Protein AF-A0AAU3V0F7-F1 (afdb_monomer_lite)

Foldseek 3Di:
DLVVLLVLLLVLLVQLQVLLVVLLVCLLQVHDPVSNVVSLVSNVVSLVVSVVSLLVSLCCCLVPVLVVLLQVLQQVVQVVVVHGDDDDPVSVVLSVVLSVVLSVVSVVQSVVLSVLSVVLSVLSVVCCVPCVVVLVVPPDVNNVVSNVSSVVSCVVRPSQWRQDPVRDTHGSSVVSVVSSVSSVVSRD

pLDDT: mean 72.42, std 15.72, range [29.22, 93.5]

Secondary structure (DSSP, 8-state):
-HHHHHHHHHHHHHHHHHHHHHHHHHHHTT--HHHHHHHHHHHHHHHHHHHHHHHHHHHHIIIIIHHHHHHHHHHHHHHHTT------HHHHHHHHHHHHHHHHHHHHHHHHHHHHHHHHHHHHHHHHHHTHHHHTTTSS-HHHHHHHHHHHHHHH--SSEEE-TTS-EEEHHHHHHHHHHHHHHT--

Radius of gyration: 22.16 Å; chains: 1; bounding box: 41×22×76 Å

Structure (mmCIF, N/CA/C/O backbone):
data_AF-A0AAU3V0F7-F1
#
_entry.id   AF-A0AAU3V0F7-F1
#
loop_
_atom_site.group_PDB
_atom_site.id
_atom_site.type_symbol
_atom_site.label_atom_id
_atom_site.label_alt_id
_atom_site.label_comp_id
_atom_site.label_asym_id
_atom_site.label_entity_id
_atom_site.label_seq_id
_atom_site.pdbx_PDB_ins_code
_atom_site.Cartn_x
_atom_site.Cartn_y
_atom_site.Cartn_z
_atom_site.occupancy
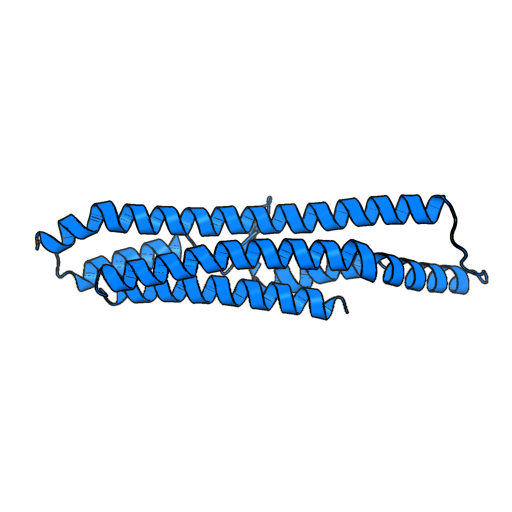_atom_site.B_iso_or_equiv
_atom_site.auth_seq_id
_atom_site.auth_comp_id
_atom_site.auth_asym_id
_atom_site.auth_atom_id
_atom_site.pdbx_PDB_model_num
ATOM 1 N N . MET A 1 1 ? 0.214 6.990 -19.325 1.00 50.00 1 MET A N 1
ATOM 2 C CA . MET A 1 1 ? -0.112 5.580 -19.002 1.00 50.00 1 MET A CA 1
ATOM 3 C C . MET A 1 1 ? 0.536 5.111 -17.700 1.00 50.00 1 MET A C 1
ATOM 5 O O . MET A 1 1 ? -0.210 4.657 -16.847 1.00 50.00 1 MET A O 1
ATOM 9 N N . ALA A 1 2 ? 1.836 5.341 -17.468 1.00 52.12 2 ALA A N 1
ATOM 10 C CA . ALA A 1 2 ? 2.461 5.161 -16.143 1.00 52.12 2 ALA A CA 1
ATOM 11 C C . ALA A 1 2 ? 1.716 5.915 -15.017 1.00 52.12 2 ALA A C 1
ATOM 13 O O . ALA A 1 2 ? 1.468 5.358 -13.956 1.00 52.12 2 ALA A O 1
ATOM 14 N N . ALA A 1 3 ? 1.215 7.124 -15.306 1.00 57.44 3 ALA A N 1
ATOM 15 C CA . ALA A 1 3 ? 0.349 7.891 -14.404 1.00 57.44 3 ALA A CA 1
ATOM 16 C C . ALA A 1 3 ? -0.950 7.165 -13.987 1.00 57.44 3 ALA A C 1
ATOM 18 O O . ALA A 1 3 ? -1.495 7.453 -12.929 1.00 57.44 3 ALA A O 1
ATOM 19 N N . ARG A 1 4 ? -1.453 6.214 -14.790 1.00 67.75 4 ARG A N 1
ATOM 20 C CA . ARG A 1 4 ? -2.650 5.426 -14.453 1.00 67.75 4 ARG A CA 1
ATOM 21 C C . ARG A 1 4 ? -2.326 4.359 -13.412 1.00 67.75 4 ARG A C 1
ATOM 23 O O . ARG A 1 4 ? -3.062 4.240 -12.445 1.00 67.75 4 ARG A O 1
ATOM 30 N N . VAL A 1 5 ? -1.227 3.625 -13.597 1.00 66.31 5 VAL A N 1
ATOM 31 C CA . VAL A 1 5 ? -0.743 2.641 -12.613 1.00 66.31 5 VAL A CA 1
ATOM 32 C C . VAL A 1 5 ? -0.429 3.351 -11.294 1.00 66.31 5 VAL A C 1
ATOM 34 O O . VAL A 1 5 ? -0.868 2.908 -10.238 1.00 66.31 5 VAL A O 1
ATOM 37 N N . ALA A 1 6 ? 0.231 4.513 -11.370 1.00 64.06 6 ALA A N 1
ATOM 38 C CA . ALA A 1 6 ? 0.471 5.403 -10.234 1.00 64.06 6 ALA A CA 1
ATOM 39 C C . ALA A 1 6 ? -0.814 5.734 -9.469 1.00 64.06 6 ALA A C 1
ATOM 41 O O . ALA A 1 6 ? -0.889 5.524 -8.263 1.00 64.06 6 ALA A O 1
ATOM 42 N N . ALA A 1 7 ? -1.826 6.222 -10.192 1.00 67.81 7 ALA A N 1
ATOM 43 C CA . ALA A 1 7 ? -3.091 6.654 -9.618 1.00 67.81 7 ALA A CA 1
ATOM 44 C C . ALA A 1 7 ? -3.859 5.486 -8.992 1.00 67.81 7 ALA A C 1
ATOM 46 O O . ALA A 1 7 ? -4.359 5.613 -7.883 1.00 67.81 7 ALA A O 1
ATOM 47 N N . VAL A 1 8 ? -3.899 4.323 -9.649 1.00 76.44 8 VAL A N 1
ATOM 48 C CA . VAL A 1 8 ? -4.579 3.132 -9.113 1.00 76.44 8 VAL A CA 1
ATOM 49 C C . VAL A 1 8 ? -3.905 2.637 -7.829 1.00 76.44 8 VAL A C 1
ATOM 51 O O . VAL A 1 8 ? -4.590 2.299 -6.860 1.00 76.44 8 VAL A O 1
ATOM 54 N N . LEU A 1 9 ? -2.570 2.625 -7.794 1.00 71.81 9 LEU A N 1
ATOM 55 C CA . LEU A 1 9 ? -1.808 2.260 -6.599 1.00 71.81 9 LEU A CA 1
ATOM 56 C C . LEU A 1 9 ? -1.983 3.286 -5.474 1.00 71.81 9 LEU A C 1
ATOM 58 O O . LEU A 1 9 ? -2.149 2.896 -4.318 1.00 71.81 9 LEU A O 1
ATOM 62 N N . GLN A 1 10 ? -1.991 4.576 -5.808 1.00 72.06 10 GLN A N 1
ATOM 63 C CA . GLN A 1 10 ? -2.239 5.661 -4.863 1.00 72.06 10 GLN A CA 1
ATOM 64 C C . GLN A 1 10 ? -3.652 5.578 -4.272 1.00 72.06 10 GLN A C 1
ATOM 66 O O . GLN A 1 10 ? -3.804 5.671 -3.058 1.00 72.06 10 GLN A O 1
ATOM 71 N N . ASP A 1 11 ? -4.672 5.328 -5.090 1.00 78.94 11 ASP A N 1
ATOM 72 C CA . ASP A 1 11 ? -6.054 5.164 -4.632 1.00 78.94 11 ASP A CA 1
ATOM 73 C C . ASP A 1 11 ? -6.204 3.937 -3.728 1.00 78.94 11 ASP A C 1
ATOM 75 O O . ASP A 1 11 ? -6.847 3.994 -2.677 1.00 78.94 11 ASP A O 1
ATOM 79 N N . ALA A 1 12 ? -5.603 2.807 -4.116 1.00 80.44 12 ALA A N 1
ATOM 80 C CA . ALA A 1 12 ? -5.611 1.597 -3.298 1.00 80.44 12 ALA A CA 1
ATOM 81 C C . ALA A 1 12 ? -4.926 1.829 -1.947 1.00 80.44 12 ALA A C 1
ATOM 83 O O . ALA A 1 12 ? -5.407 1.344 -0.921 1.00 80.44 12 ALA A O 1
ATOM 84 N N . TRP A 1 13 ? -3.850 2.613 -1.941 1.00 76.81 13 TRP A N 1
ATOM 85 C CA . TRP A 1 13 ? -3.185 3.013 -0.714 1.00 76.81 13 TRP A CA 1
ATOM 86 C C . TRP A 1 13 ? -4.040 3.925 0.153 1.00 76.81 13 TRP A C 1
ATOM 88 O O . TRP A 1 13 ? -4.174 3.688 1.352 1.00 76.81 13 TRP A O 1
ATOM 98 N N . GLN A 1 14 ? -4.615 4.970 -0.439 1.00 79.38 14 GLN A N 1
ATOM 99 C CA . GLN A 1 14 ? -5.425 5.934 0.292 1.00 79.38 14 GLN A CA 1
ATOM 100 C C . GLN A 1 14 ? -6.584 5.220 0.987 1.00 79.38 14 GLN A C 1
ATOM 102 O O . GLN A 1 14 ? -6.790 5.417 2.179 1.00 79.38 14 GLN A O 1
ATOM 107 N N . ARG A 1 15 ? -7.238 4.275 0.298 1.00 83.81 15 ARG A N 1
ATOM 108 C CA . ARG A 1 15 ? -8.266 3.418 0.904 1.00 83.81 15 ARG A CA 1
ATOM 109 C C . ARG A 1 15 ? -7.746 2.639 2.113 1.00 83.81 15 ARG A C 1
ATOM 111 O O . ARG A 1 15 ? -8.438 2.569 3.124 1.00 83.81 15 ARG A O 1
ATOM 118 N N . LEU A 1 16 ? -6.549 2.056 2.037 1.00 83.19 16 LEU A N 1
ATOM 119 C CA . LEU A 1 16 ? -5.953 1.334 3.164 1.00 83.19 16 LEU A CA 1
ATOM 120 C C . LEU A 1 16 ? -5.669 2.269 4.355 1.00 83.19 16 LEU A C 1
ATOM 122 O O . LEU A 1 16 ? -5.985 1.921 5.496 1.00 83.19 16 LEU A O 1
ATOM 126 N N . ALA A 1 17 ? -5.121 3.457 4.092 1.00 80.38 17 ALA A N 1
ATOM 127 C CA . ALA A 1 17 ? -4.837 4.469 5.108 1.00 80.38 17 ALA A CA 1
ATOM 128 C C . ALA A 1 17 ? -6.121 5.014 5.761 1.00 80.38 17 ALA A C 1
ATOM 130 O O . ALA A 1 17 ? -6.190 5.120 6.986 1.00 80.38 17 ALA A O 1
ATOM 131 N N . ASP A 1 18 ? -7.164 5.275 4.972 1.00 83.75 18 ASP A N 1
ATOM 132 C CA . ASP A 1 18 ? -8.466 5.739 5.462 1.00 83.75 18 ASP A CA 1
ATOM 133 C C . ASP A 1 18 ? -9.113 4.703 6.389 1.00 83.75 18 ASP A C 1
ATOM 135 O O . ASP A 1 18 ? -9.648 5.048 7.445 1.00 83.75 18 ASP A O 1
ATOM 139 N N . GLN A 1 19 ? -9.023 3.413 6.042 1.00 88.06 19 GLN A N 1
ATOM 140 C CA . GLN A 1 19 ? -9.525 2.339 6.903 1.00 88.06 19 GLN A CA 1
ATOM 141 C C . GLN A 1 19 ? -8.731 2.233 8.208 1.00 88.06 19 GLN A C 1
ATOM 143 O O . GLN A 1 19 ? -9.319 2.004 9.266 1.00 88.06 19 GLN A O 1
ATOM 148 N N . GLN A 1 20 ? -7.412 2.441 8.167 1.00 84.81 20 GLN A N 1
ATOM 149 C CA . GLN A 1 20 ? -6.604 2.501 9.382 1.00 84.81 20 GLN A CA 1
ATOM 150 C C . GLN A 1 20 ? -7.032 3.667 10.283 1.00 84.81 20 GLN A C 1
ATOM 152 O O . GLN A 1 20 ? -7.260 3.473 11.480 1.00 84.81 20 GLN A O 1
ATOM 157 N N . ALA A 1 21 ? -7.178 4.863 9.707 1.00 84.06 21 ALA A N 1
ATOM 158 C CA . ALA A 1 21 ? -7.614 6.055 10.425 1.00 84.06 21 ALA A CA 1
ATOM 159 C C . ALA A 1 21 ? -9.007 5.857 11.044 1.00 84.06 21 ALA A C 1
ATOM 161 O O . ALA A 1 21 ? -9.218 6.211 12.202 1.00 84.06 21 ALA A O 1
ATOM 162 N N . ALA A 1 22 ? -9.928 5.209 10.324 1.00 86.06 22 ALA A N 1
ATOM 163 C CA . ALA A 1 22 ? -11.256 4.875 10.833 1.00 86.06 22 ALA A CA 1
ATOM 164 C C . ALA A 1 22 ? -11.212 3.904 12.028 1.00 86.06 22 ALA A C 1
ATOM 166 O O . ALA A 1 22 ? -12.002 4.050 12.962 1.00 86.06 22 ALA A O 1
ATOM 167 N N . VAL A 1 23 ? -10.292 2.929 12.034 1.00 85.62 23 VAL A N 1
ATOM 168 C CA . VAL A 1 23 ? -10.076 2.043 13.194 1.00 85.62 23 VAL A CA 1
ATOM 169 C C . VAL A 1 23 ? -9.547 2.835 14.391 1.00 85.62 23 VAL A C 1
ATOM 171 O O . VAL A 1 23 ? -10.071 2.682 15.493 1.00 85.62 23 VAL A O 1
ATOM 174 N N . ILE A 1 24 ? -8.541 3.690 14.185 1.00 84.62 24 ILE A N 1
ATOM 175 C CA . ILE A 1 24 ? -7.948 4.518 15.249 1.00 84.62 24 ILE A CA 1
ATOM 176 C C . ILE A 1 24 ? -8.999 5.461 15.847 1.00 84.62 24 ILE A C 1
ATOM 178 O O . ILE A 1 24 ? -9.129 5.524 17.069 1.00 84.62 24 ILE A O 1
ATOM 182 N N . ALA A 1 25 ? -9.788 6.132 15.004 1.00 85.12 25 ALA A N 1
ATOM 183 C CA . ALA A 1 25 ? -10.864 7.018 15.440 1.00 85.12 25 ALA A CA 1
ATOM 184 C C . ALA A 1 25 ? -11.918 6.268 16.269 1.00 85.12 25 ALA A C 1
ATOM 186 O O . ALA A 1 25 ? -12.234 6.688 17.377 1.00 85.12 25 ALA A O 1
ATOM 187 N N . ALA A 1 26 ? -12.379 5.099 15.802 1.00 83.88 26 ALA A N 1
ATOM 188 C CA . ALA A 1 26 ? -13.347 4.289 16.544 1.00 83.88 26 ALA A CA 1
ATOM 189 C C . ALA A 1 26 ? -12.827 3.870 17.932 1.00 83.88 26 ALA A C 1
ATOM 191 O O . ALA A 1 26 ? -13.595 3.811 18.892 1.00 83.88 26 ALA A O 1
ATOM 192 N N . ILE A 1 27 ? -11.524 3.597 18.061 1.00 83.69 27 ILE A N 1
ATOM 193 C CA . ILE A 1 27 ? -10.903 3.332 19.364 1.00 83.69 27 ILE A CA 1
ATOM 194 C C . ILE A 1 27 ? -10.884 4.610 20.208 1.00 83.69 27 ILE A C 1
ATOM 196 O O . ILE A 1 27 ? -11.353 4.577 21.341 1.00 83.69 27 ILE A O 1
ATOM 200 N N . GLY A 1 28 ? -10.394 5.730 19.671 1.00 82.88 28 GLY A N 1
ATOM 201 C CA . GLY A 1 28 ? -10.281 6.998 20.403 1.00 82.88 28 GLY A CA 1
ATOM 202 C C . GLY A 1 28 ? -11.622 7.559 20.890 1.00 82.88 28 GLY A C 1
ATOM 203 O O . GLY A 1 28 ? -11.690 8.144 21.973 1.00 82.88 28 GLY A O 1
ATOM 204 N N . ASP A 1 29 ? -12.695 7.306 20.141 1.00 83.88 29 ASP A N 1
ATOM 205 C CA . ASP A 1 29 ? -14.072 7.671 20.491 1.00 83.88 29 ASP A CA 1
ATOM 206 C C . ASP A 1 29 ? -14.713 6.705 21.501 1.00 83.88 29 ASP A C 1
ATOM 208 O O . ASP A 1 29 ? -15.864 6.889 21.904 1.00 83.88 29 ASP A 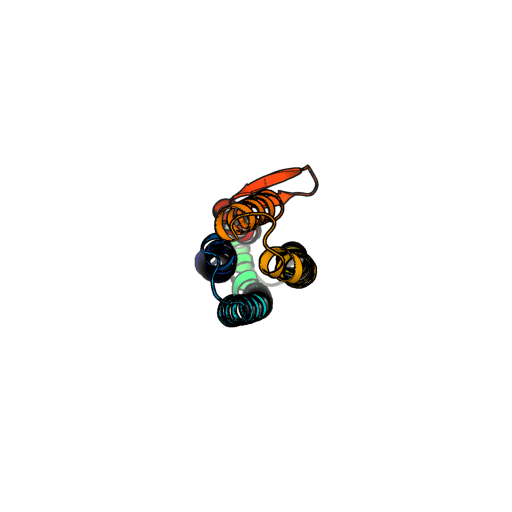O 1
ATOM 212 N N . ASN A 1 30 ? -13.974 5.677 21.937 1.00 79.56 30 ASN A N 1
ATOM 213 C CA . ASN A 1 30 ? -14.461 4.609 22.806 1.00 79.56 30 ASN A CA 1
ATOM 214 C C . ASN A 1 30 ? -15.734 3.953 22.235 1.00 79.56 30 ASN A C 1
ATOM 216 O O . ASN A 1 30 ? -16.712 3.702 22.950 1.00 79.56 30 ASN A O 1
ATOM 220 N N . ALA A 1 31 ? -15.731 3.707 20.919 1.00 79.06 31 ALA A N 1
ATOM 221 C CA . ALA A 1 31 ? -16.836 3.060 20.231 1.00 79.06 31 ALA A CA 1
ATOM 222 C C . ALA A 1 31 ? -17.089 1.654 20.794 1.00 79.06 31 ALA A C 1
ATOM 224 O O . ALA A 1 31 ? -16.229 1.005 21.399 1.00 79.06 31 ALA A O 1
ATOM 225 N N . ARG A 1 32 ? -18.299 1.137 20.566 1.00 80.69 32 ARG A N 1
ATOM 226 C CA . ARG A 1 32 ? -18.672 -0.200 21.047 1.00 80.69 32 ARG A CA 1
ATOM 227 C C . ARG A 1 32 ? -17.759 -1.255 20.420 1.00 80.69 32 ARG A C 1
ATOM 229 O O . ARG A 1 32 ? -17.465 -1.195 19.230 1.00 80.69 32 ARG A O 1
ATOM 236 N N . SER A 1 33 ? -17.415 -2.308 21.164 1.00 78.50 33 SER A N 1
ATOM 237 C CA . SER A 1 33 ? -16.503 -3.360 20.679 1.00 78.50 33 SER A CA 1
ATOM 238 C C . SER A 1 33 ? -16.944 -3.995 19.352 1.00 78.50 33 SER A C 1
ATOM 240 O O . SER A 1 33 ? -16.106 -4.350 18.529 1.00 78.50 33 SER A O 1
ATOM 242 N N . ARG A 1 34 ? -18.260 -4.101 19.107 1.00 80.38 34 ARG A N 1
ATOM 243 C CA . ARG A 1 34 ? -18.810 -4.590 17.830 1.00 80.38 34 ARG A CA 1
ATOM 244 C C . ARG A 1 34 ? -18.483 -3.665 16.654 1.00 80.38 34 ARG A C 1
ATOM 246 O O . ARG A 1 34 ? -18.238 -4.153 15.557 1.00 80.38 34 ARG A O 1
ATOM 253 N N . GLU A 1 35 ? -18.483 -2.357 16.879 1.00 82.81 35 GLU A N 1
ATOM 254 C CA . GLU A 1 35 ? -18.145 -1.363 15.863 1.00 82.81 35 GLU A CA 1
ATOM 255 C C . GLU A 1 35 ? -16.652 -1.408 15.535 1.00 82.81 35 GLU A C 1
ATOM 257 O O . GLU A 1 35 ? -16.291 -1.532 14.367 1.00 82.81 35 GLU A O 1
ATOM 262 N N . VAL A 1 36 ? -15.790 -1.446 16.556 1.00 82.75 36 VAL A N 1
ATOM 263 C CA . VAL A 1 36 ? -14.337 -1.614 16.372 1.00 82.75 36 VAL A CA 1
ATOM 264 C C . VAL A 1 36 ? -14.022 -2.917 15.626 1.00 82.75 36 VAL A C 1
ATOM 266 O O . VAL A 1 36 ? -13.219 -2.922 14.695 1.00 82.75 36 VAL A O 1
ATOM 269 N N . ALA A 1 37 ? -14.699 -4.020 15.965 1.00 83.25 37 ALA A N 1
ATOM 270 C CA . ALA A 1 37 ? -14.544 -5.295 15.262 1.00 83.25 37 ALA A CA 1
ATOM 271 C C . ALA A 1 37 ? -14.977 -5.218 13.786 1.00 83.25 37 ALA A C 1
ATOM 273 O O . ALA A 1 37 ? -14.301 -5.776 12.921 1.00 83.25 37 ALA A O 1
ATOM 274 N N . ALA A 1 38 ? -16.066 -4.505 13.482 1.00 87.88 38 ALA A N 1
ATOM 275 C CA . ALA A 1 38 ? -16.505 -4.285 12.106 1.00 87.88 38 ALA A CA 1
ATOM 276 C C . ALA A 1 38 ? -15.486 -3.451 11.310 1.00 87.88 38 ALA A C 1
ATOM 278 O O . ALA A 1 38 ? -15.163 -3.806 10.176 1.00 87.88 38 ALA A O 1
ATOM 279 N N . ARG A 1 39 ? -14.920 -2.395 11.912 1.00 88.56 39 ARG A N 1
ATOM 280 C CA . ARG A 1 39 ? -13.851 -1.587 11.296 1.00 88.56 39 ARG A CA 1
ATOM 281 C C . ARG A 1 39 ? -12.577 -2.395 11.063 1.00 88.56 39 ARG A C 1
ATOM 283 O O . ARG A 1 39 ? -11.984 -2.303 9.995 1.00 88.56 39 ARG A O 1
ATOM 290 N N . LEU A 1 40 ? -12.194 -3.256 12.004 1.00 86.81 40 LEU A N 1
ATOM 291 C CA . LEU A 1 40 ? -11.057 -4.164 11.823 1.00 86.81 40 LEU A CA 1
ATOM 292 C C . LEU A 1 40 ? -11.265 -5.160 10.679 1.00 86.81 40 LEU A C 1
ATOM 294 O O . LEU A 1 40 ? -10.315 -5.457 9.958 1.00 86.81 40 LEU A O 1
ATOM 298 N N . ALA A 1 41 ? -12.487 -5.665 10.493 1.00 88.69 41 ALA A N 1
ATOM 299 C CA . ALA A 1 41 ? -12.807 -6.531 9.361 1.00 88.69 41 ALA A CA 1
ATOM 300 C C . ALA A 1 41 ? -12.717 -5.776 8.022 1.00 88.69 41 ALA A C 1
ATOM 302 O O . ALA A 1 41 ? -12.164 -6.309 7.061 1.00 88.69 41 ALA A O 1
ATOM 303 N N . GLN A 1 42 ? -13.190 -4.524 7.971 1.00 91.75 42 GLN A N 1
ATOM 304 C CA . GLN A 1 42 ? -13.046 -3.650 6.797 1.00 91.75 42 GLN A CA 1
ATOM 305 C C . GLN A 1 42 ? -11.573 -3.358 6.483 1.00 91.75 42 GLN A C 1
ATOM 307 O O . GLN A 1 42 ? -11.158 -3.455 5.331 1.00 91.75 42 GLN A O 1
ATOM 312 N N . PHE A 1 43 ? -10.763 -3.079 7.505 1.00 87.50 43 PHE A N 1
ATOM 313 C CA . PHE A 1 43 ? -9.326 -2.881 7.342 1.00 87.50 43 PHE A CA 1
ATOM 314 C C . PHE A 1 43 ? -8.622 -4.147 6.833 1.00 87.50 43 PHE A C 1
ATOM 316 O O . PHE A 1 43 ? -7.803 -4.075 5.921 1.00 87.50 43 PHE A O 1
ATOM 323 N N . GLN A 1 44 ? -8.976 -5.323 7.358 1.00 89.00 44 GLN A N 1
ATOM 324 C CA . GLN A 1 44 ? -8.442 -6.593 6.865 1.00 89.00 44 GLN A CA 1
ATOM 325 C C . GLN A 1 44 ? -8.795 -6.834 5.389 1.00 89.00 44 GLN A C 1
ATOM 327 O O . GLN A 1 44 ? -7.924 -7.250 4.626 1.00 89.00 44 GLN A O 1
ATOM 332 N N . ALA A 1 45 ? -10.035 -6.548 4.982 1.00 90.44 45 ALA A N 1
ATOM 333 C CA . ALA A 1 45 ? -10.439 -6.630 3.580 1.00 90.44 45 ALA A CA 1
ATOM 334 C C . ALA A 1 45 ? -9.627 -5.659 2.704 1.00 90.44 45 ALA A C 1
ATOM 336 O O . ALA A 1 45 ? -9.090 -6.072 1.681 1.00 90.44 45 ALA A O 1
ATOM 337 N N . ALA A 1 46 ? -9.423 -4.417 3.156 1.00 88.06 46 ALA A N 1
ATOM 338 C CA . ALA A 1 46 ? -8.626 -3.427 2.432 1.00 88.06 46 ALA A CA 1
ATOM 339 C C . ALA A 1 46 ? -7.157 -3.851 2.230 1.00 88.06 46 ALA A C 1
ATOM 341 O O . ALA A 1 46 ? -6.574 -3.544 1.191 1.00 88.06 46 ALA A O 1
ATOM 342 N N . ILE A 1 47 ? -6.556 -4.593 3.174 1.00 85.62 47 ILE A N 1
ATOM 343 C CA . ILE A 1 47 ? -5.213 -5.180 2.991 1.00 85.62 47 ILE A CA 1
ATOM 344 C C . ILE A 1 47 ? -5.212 -6.180 1.826 1.00 85.62 47 ILE A C 1
ATOM 346 O O . ILE A 1 47 ? -4.298 -6.167 0.997 1.00 85.62 47 ILE A O 1
ATOM 350 N N . THR A 1 48 ? -6.217 -7.057 1.766 1.00 88.38 48 THR A N 1
ATOM 351 C CA . THR A 1 48 ? -6.349 -8.056 0.697 1.00 88.38 48 THR A CA 1
ATOM 352 C C . THR A 1 48 ? -6.640 -7.402 -0.653 1.00 88.38 48 THR A C 1
ATOM 354 O O . THR A 1 48 ? -6.023 -7.773 -1.652 1.00 88.38 48 THR A O 1
ATOM 357 N N . ASP A 1 49 ? -7.502 -6.390 -0.688 1.00 88.75 49 ASP A N 1
ATOM 358 C CA . ASP A 1 49 ? -7.812 -5.646 -1.912 1.00 88.75 49 ASP A CA 1
ATOM 359 C C . ASP A 1 49 ? -6.576 -4.906 -2.441 1.00 88.75 49 ASP A C 1
ATOM 361 O O . ASP A 1 49 ? -6.291 -4.934 -3.640 1.00 88.75 49 ASP A O 1
ATOM 365 N N . PHE A 1 50 ? -5.787 -4.296 -1.550 1.00 84.44 50 PHE A N 1
ATOM 366 C CA . PHE A 1 50 ? -4.517 -3.667 -1.914 1.00 84.44 50 PHE A CA 1
ATOM 367 C C . PHE A 1 50 ? -3.544 -4.676 -2.541 1.00 84.44 50 PHE A C 1
ATOM 369 O O . PHE A 1 50 ? -2.943 -4.392 -3.577 1.00 84.44 50 PHE A O 1
ATOM 376 N N . GLN A 1 51 ? -3.426 -5.874 -1.957 1.00 83.31 51 GLN A N 1
ATOM 377 C CA . GLN A 1 51 ? -2.620 -6.972 -2.504 1.00 83.31 51 GLN A CA 1
ATOM 378 C C . GLN A 1 51 ? -3.002 -7.315 -3.941 1.00 83.31 51 GLN A C 1
ATOM 380 O O . GLN A 1 51 ? -2.137 -7.373 -4.817 1.00 83.31 51 GLN A O 1
ATOM 385 N N . GLN A 1 52 ? -4.292 -7.545 -4.168 1.00 87.56 52 GLN A N 1
ATOM 386 C CA . GLN A 1 52 ? -4.807 -7.946 -5.472 1.00 87.56 52 GLN A CA 1
ATOM 387 C C . GLN A 1 52 ? -4.604 -6.841 -6.507 1.00 87.56 52 GLN A C 1
ATOM 389 O O . GLN A 1 52 ? -4.143 -7.124 -7.610 1.00 87.56 52 GLN A O 1
ATOM 394 N N . CYS A 1 53 ? -4.868 -5.591 -6.121 1.00 85.88 53 CYS A N 1
ATOM 395 C CA . CYS A 1 53 ? -4.679 -4.421 -6.971 1.00 85.88 53 CYS A CA 1
ATOM 396 C C . CYS A 1 53 ? -3.217 -4.273 -7.424 1.00 85.88 53 CYS A C 1
ATOM 398 O O . CYS A 1 53 ? -2.944 -4.114 -8.615 1.00 85.88 53 CYS A O 1
ATOM 400 N N . VAL A 1 54 ? -2.259 -4.388 -6.493 1.00 79.25 54 VAL A N 1
ATOM 401 C CA . VAL A 1 54 ? -0.834 -4.294 -6.839 1.00 79.25 54 VAL A CA 1
ATOM 402 C C . VAL A 1 54 ? -0.416 -5.420 -7.782 1.00 79.25 54 VAL A C 1
ATOM 404 O O . VAL A 1 54 ? 0.272 -5.151 -8.765 1.00 79.25 54 VAL A O 1
ATOM 407 N N . ASP A 1 55 ? -0.816 -6.664 -7.506 1.00 82.81 55 ASP A N 1
ATOM 408 C CA . ASP A 1 55 ? -0.456 -7.802 -8.361 1.00 82.81 55 ASP A CA 1
ATOM 409 C C . ASP A 1 55 ? -1.034 -7.638 -9.775 1.00 82.81 55 ASP A C 1
ATOM 411 O O . ASP A 1 55 ? -0.318 -7.812 -10.765 1.00 82.81 55 ASP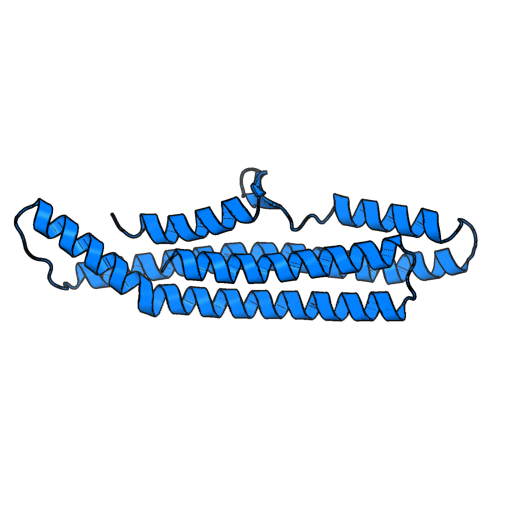 A O 1
ATOM 415 N N . SER A 1 56 ? -2.303 -7.229 -9.889 1.00 85.81 56 SER A N 1
ATOM 416 C CA . SER A 1 56 ? -2.939 -7.011 -11.190 1.00 85.81 56 SER A CA 1
ATOM 417 C C . SER A 1 56 ? -2.278 -5.886 -11.984 1.00 85.81 56 SER A C 1
ATOM 419 O O . SER A 1 56 ? -1.997 -6.061 -13.171 1.00 85.81 56 SER A O 1
ATOM 421 N N . GLU A 1 57 ? -1.982 -4.755 -11.341 1.00 80.88 57 GLU A N 1
ATOM 422 C CA . GLU A 1 57 ? -1.379 -3.602 -12.016 1.00 80.88 57 GLU A CA 1
ATOM 423 C C . GLU A 1 57 ? 0.084 -3.862 -12.391 1.00 80.88 57 GLU A C 1
ATOM 425 O O . GLU A 1 57 ? 0.501 -3.521 -13.499 1.00 80.88 57 GLU A O 1
ATOM 430 N N . ALA A 1 58 ? 0.856 -4.540 -11.534 1.00 76.75 58 ALA A N 1
ATOM 431 C CA . ALA A 1 58 ? 2.231 -4.925 -11.845 1.00 76.75 58 ALA A CA 1
ATOM 432 C C . ALA A 1 58 ? 2.287 -5.878 -13.051 1.00 76.75 58 ALA A C 1
ATOM 434 O O . ALA A 1 58 ? 3.096 -5.684 -13.962 1.00 76.75 58 ALA A O 1
ATOM 435 N N . ARG A 1 59 ? 1.388 -6.872 -13.109 1.00 82.25 59 ARG A N 1
ATOM 436 C CA . ARG A 1 59 ? 1.277 -7.774 -14.268 1.00 82.25 59 ARG A CA 1
ATOM 437 C C . ARG A 1 59 ? 0.867 -7.027 -15.532 1.00 82.25 59 ARG A C 1
ATOM 439 O O . ARG A 1 59 ? 1.467 -7.252 -16.584 1.00 82.25 59 ARG A O 1
ATOM 446 N N . ALA A 1 60 ? -0.130 -6.147 -15.451 1.00 82.25 60 ALA A N 1
ATOM 447 C CA . ALA A 1 60 ? -0.594 -5.365 -16.596 1.00 82.25 60 ALA A CA 1
ATOM 448 C C . ALA A 1 60 ? 0.499 -4.422 -17.122 1.00 82.25 60 ALA A C 1
ATOM 450 O O . ALA A 1 60 ? 0.703 -4.316 -18.333 1.00 82.25 60 ALA A O 1
ATOM 451 N N . PHE A 1 61 ? 1.246 -3.777 -16.225 1.00 75.06 61 PHE A N 1
ATOM 452 C CA . PHE A 1 61 ? 2.373 -2.927 -16.589 1.00 75.06 61 PHE A CA 1
ATOM 453 C C . PHE A 1 61 ? 3.444 -3.715 -17.350 1.00 75.06 61 PHE A C 1
ATOM 455 O O . PHE A 1 61 ? 3.813 -3.336 -18.460 1.00 75.06 61 PHE A O 1
ATOM 462 N N . VAL A 1 62 ? 3.889 -4.842 -16.792 1.00 77.19 62 VAL A N 1
ATOM 463 C CA . VAL A 1 62 ? 4.983 -5.639 -17.362 1.00 77.19 62 VAL A CA 1
ATOM 464 C C . VAL A 1 62 ? 4.597 -6.321 -18.677 1.00 77.19 62 VAL A C 1
ATOM 466 O O . VAL A 1 62 ? 5.422 -6.411 -19.582 1.00 77.19 62 VAL A O 1
ATOM 469 N N . SER A 1 63 ? 3.353 -6.788 -18.808 1.00 79.00 63 SER A N 1
ATOM 470 C CA . SER A 1 63 ? 2.903 -7.520 -20.003 1.00 79.00 63 SER A CA 1
ATOM 471 C C . SER A 1 63 ? 2.458 -6.626 -21.159 1.00 79.00 63 SER A C 1
ATOM 473 O O . SER A 1 63 ? 2.587 -7.032 -22.311 1.00 79.00 63 SER A O 1
ATOM 475 N N . VAL A 1 64 ? 1.935 -5.429 -20.872 1.00 81.56 64 VAL A N 1
ATOM 476 C CA . VAL A 1 64 ? 1.347 -4.550 -21.896 1.00 81.56 64 VAL A CA 1
ATOM 477 C C . VAL A 1 64 ? 2.151 -3.269 -22.062 1.00 81.56 64 VAL A C 1
ATOM 479 O O . VAL A 1 64 ? 2.536 -2.923 -23.172 1.00 81.56 64 VAL A O 1
ATOM 482 N N . GLN A 1 65 ? 2.416 -2.543 -20.977 1.00 75.69 65 GLN A N 1
ATOM 483 C CA . GLN A 1 65 ? 2.951 -1.181 -21.076 1.00 75.69 65 GLN A CA 1
ATOM 484 C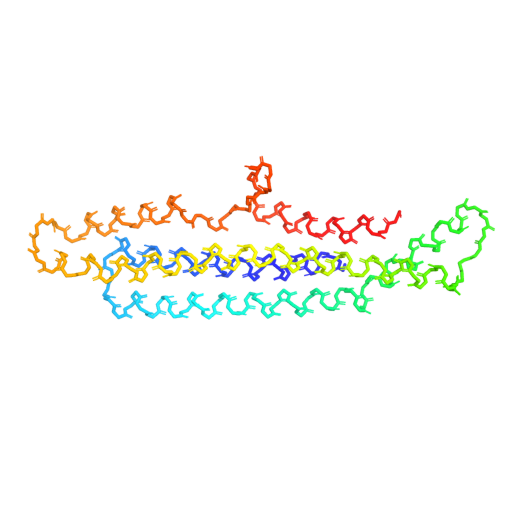 C . GLN A 1 65 ? 4.461 -1.159 -21.304 1.00 75.69 65 GLN A C 1
ATOM 486 O O . GLN A 1 65 ? 4.945 -0.389 -22.132 1.00 75.69 65 GLN A O 1
ATOM 491 N N . LEU A 1 66 ? 5.203 -2.010 -20.597 1.00 74.25 66 LEU A N 1
ATOM 492 C CA . LEU A 1 66 ? 6.658 -2.042 -20.669 1.00 74.25 66 LEU A CA 1
ATOM 493 C C . LEU A 1 66 ? 7.187 -2.362 -22.083 1.00 74.25 66 LEU A C 1
ATOM 495 O O . LEU A 1 66 ? 8.082 -1.646 -22.531 1.00 74.25 66 LEU A O 1
ATOM 499 N N . PRO A 1 67 ? 6.628 -3.336 -22.836 1.00 81.19 67 PRO A N 1
ATOM 500 C CA . PRO A 1 67 ? 7.027 -3.559 -24.226 1.00 81.19 67 PRO A CA 1
ATOM 501 C C . PRO A 1 67 ? 6.819 -2.330 -25.121 1.00 81.19 67 PRO A C 1
ATOM 503 O O . PRO A 1 67 ? 7.681 -2.028 -25.944 1.00 81.19 67 PRO A O 1
ATOM 506 N N . HIS A 1 68 ? 5.711 -1.599 -24.940 1.00 80.19 68 HIS A N 1
ATOM 507 C CA . HIS A 1 68 ? 5.426 -0.385 -25.710 1.00 80.19 68 HIS A CA 1
ATOM 508 C C . HIS A 1 68 ? 6.416 0.742 -25.400 1.00 80.19 68 HIS A C 1
ATOM 510 O O . HIS A 1 68 ? 6.976 1.322 -26.326 1.00 80.19 68 HIS A O 1
ATOM 516 N N . LEU A 1 69 ? 6.681 1.013 -24.117 1.00 74.19 69 LEU A N 1
ATOM 517 C CA . LEU A 1 69 ? 7.647 2.038 -23.700 1.00 74.19 69 LEU A CA 1
ATOM 518 C C . LEU A 1 69 ? 9.066 1.710 -24.180 1.00 74.19 69 LEU A C 1
ATOM 520 O O . LEU A 1 69 ? 9.777 2.586 -24.673 1.00 74.19 69 LEU A O 1
ATOM 524 N N . TYR A 1 70 ? 9.456 0.436 -24.090 1.00 79.38 70 TYR A N 1
ATOM 525 C CA . TYR A 1 70 ? 10.739 -0.036 -24.599 1.00 79.38 70 TYR A CA 1
ATOM 526 C C . TYR A 1 70 ? 10.865 0.207 -26.106 1.00 79.38 70 TYR A C 1
ATOM 528 O O . TYR A 1 70 ? 11.878 0.725 -26.573 1.00 79.38 70 TYR A O 1
ATOM 536 N N . GLU A 1 71 ? 9.833 -0.142 -26.878 1.00 83.25 71 GLU A N 1
ATOM 537 C CA . GLU A 1 71 ? 9.821 0.069 -28.325 1.00 83.25 71 GLU A CA 1
ATOM 538 C C . GLU A 1 71 ? 9.868 1.557 -28.699 1.00 83.25 71 GLU A C 1
ATOM 540 O O . GLU A 1 71 ? 10.600 1.933 -29.617 1.00 83.25 71 GLU A O 1
ATOM 545 N N . GLU A 1 72 ? 9.127 2.416 -28.000 1.00 81.62 72 GLU A N 1
ATOM 546 C CA . GLU A 1 72 ? 9.161 3.866 -28.217 1.00 81.62 72 GLU A CA 1
ATOM 547 C C . GLU A 1 72 ? 10.560 4.445 -27.974 1.00 81.62 72 GLU A C 1
ATOM 549 O O . GLU A 1 72 ? 11.087 5.153 -28.843 1.00 81.62 72 GLU A O 1
ATOM 554 N N . GLY A 1 73 ? 11.190 4.090 -26.849 1.00 75.81 73 GLY A N 1
ATOM 555 C CA . GLY A 1 73 ? 12.556 4.504 -26.521 1.00 75.81 73 GLY A CA 1
ATOM 556 C C . GLY A 1 73 ? 13.580 3.969 -27.523 1.00 75.81 73 GLY A C 1
ATOM 557 O O . GLY A 1 73 ? 14.412 4.717 -28.036 1.00 75.81 73 GLY A O 1
ATOM 558 N N . ALA A 1 74 ? 13.471 2.696 -27.906 1.00 79.88 74 ALA A N 1
ATOM 559 C CA . ALA A 1 74 ? 14.371 2.085 -28.880 1.00 79.88 74 ALA A CA 1
ATOM 560 C C . ALA A 1 74 ? 14.225 2.702 -30.285 1.00 79.88 74 ALA A C 1
ATOM 562 O O . ALA A 1 74 ? 15.223 2.926 -30.975 1.00 79.88 74 ALA A O 1
ATOM 563 N N . ARG A 1 75 ? 13.001 3.056 -30.702 1.00 88.06 75 ARG A N 1
ATOM 564 C CA . ARG A 1 75 ? 12.750 3.821 -31.938 1.00 88.06 75 ARG A CA 1
ATOM 565 C C . ARG A 1 75 ? 13.347 5.225 -31.864 1.00 88.06 75 ARG A C 1
ATOM 567 O O . ARG A 1 75 ? 13.905 5.694 -32.856 1.00 88.06 75 ARG A O 1
ATOM 574 N N . ALA A 1 76 ? 13.226 5.910 -30.728 1.00 77.94 76 ALA A N 1
ATOM 575 C CA . ALA A 1 76 ? 13.828 7.227 -30.530 1.00 77.94 76 ALA A CA 1
ATOM 576 C C . ALA A 1 76 ? 15.363 7.167 -30.604 1.00 77.94 76 ALA A C 1
ATOM 578 O O . ALA A 1 76 ? 15.957 7.922 -31.375 1.00 77.94 76 ALA A O 1
ATOM 579 N N . ALA A 1 77 ? 15.980 6.214 -29.904 1.00 77.75 77 ALA A N 1
ATOM 580 C CA . ALA A 1 77 ? 17.423 5.992 -29.920 1.00 77.75 77 ALA A CA 1
ATOM 581 C C . ALA A 1 77 ? 17.943 5.641 -31.322 1.00 77.75 77 ALA A C 1
ATOM 583 O O . ALA A 1 77 ? 18.930 6.218 -31.775 1.00 77.75 77 ALA A O 1
ATOM 584 N N . ALA A 1 78 ? 17.249 4.759 -32.051 1.00 88.38 78 ALA A N 1
ATOM 585 C CA . ALA A 1 78 ? 17.631 4.404 -33.415 1.00 88.38 78 ALA A CA 1
ATOM 586 C C . ALA A 1 78 ? 17.590 5.622 -34.352 1.00 88.38 78 ALA A C 1
ATOM 588 O O . ALA A 1 78 ? 18.539 5.848 -35.100 1.00 88.38 78 ALA A O 1
ATOM 589 N N . ARG A 1 79 ? 16.544 6.457 -34.261 1.00 90.56 79 ARG A N 1
ATOM 590 C CA . ARG A 1 79 ? 16.446 7.700 -35.047 1.00 90.56 79 ARG A CA 1
ATOM 591 C C . ARG A 1 79 ? 17.572 8.683 -34.736 1.00 90.56 79 ARG A C 1
ATOM 593 O O . ARG A 1 79 ? 18.074 9.315 -35.660 1.00 90.56 79 ARG A O 1
ATOM 600 N N . ALA A 1 80 ? 17.984 8.795 -33.473 1.00 87.56 80 ALA A N 1
ATOM 601 C CA . ALA A 1 80 ? 19.065 9.693 -33.064 1.00 87.56 80 ALA A CA 1
ATOM 602 C C . ALA A 1 80 ? 20.418 9.338 -33.711 1.00 87.56 80 ALA A C 1
ATOM 604 O O . ALA A 1 80 ? 21.234 10.225 -33.944 1.00 87.56 80 ALA A O 1
ATOM 605 N N . VAL A 1 81 ? 20.632 8.063 -34.052 1.00 93.19 81 VAL A N 1
ATOM 606 C CA . VAL A 1 81 ? 21.836 7.581 -34.752 1.00 93.19 81 VAL A CA 1
ATOM 607 C C . VAL A 1 81 ? 21.613 7.346 -36.254 1.00 93.19 81 VAL A C 1
ATOM 609 O O . VAL A 1 81 ? 22.439 6.716 -36.909 1.00 93.19 81 VAL A O 1
ATOM 612 N N . GLY A 1 82 ? 20.500 7.836 -36.817 1.00 92.56 82 GLY A N 1
ATOM 613 C CA . GLY A 1 82 ? 20.172 7.702 -38.244 1.00 92.56 82 GLY A CA 1
ATOM 614 C C . GLY A 1 82 ? 19.735 6.298 -38.684 1.00 92.56 82 GLY A C 1
ATOM 615 O O . GLY A 1 82 ? 19.714 6.008 -39.878 1.00 92.56 82 GLY A O 1
ATOM 616 N N . GLY A 1 83 ? 19.398 5.421 -37.738 1.00 93.50 83 GLY A N 1
ATOM 617 C CA . GLY A 1 83 ? 18.966 4.048 -37.982 1.00 93.50 83 GLY A CA 1
ATOM 618 C C . GLY A 1 83 ? 17.459 3.826 -37.823 1.00 93.50 83 GLY A C 1
ATOM 619 O O . GLY A 1 83 ? 16.682 4.732 -37.518 1.00 93.50 83 GLY A O 1
ATOM 620 N N . HIS A 1 84 ? 17.048 2.568 -37.993 1.00 93.00 84 HIS A N 1
ATOM 621 C CA . HIS A 1 84 ? 15.682 2.102 -37.758 1.00 93.00 84 HIS A CA 1
ATOM 622 C C . HIS A 1 84 ? 15.651 1.018 -36.675 1.00 93.00 84 HIS A C 1
ATOM 624 O O . HIS A 1 84 ? 16.512 0.139 -36.620 1.00 93.00 84 HIS A O 1
ATOM 630 N N . PHE A 1 85 ? 14.629 1.050 -35.823 1.00 91.88 85 PHE A N 1
ATOM 631 C CA . PHE A 1 85 ? 14.424 0.002 -34.829 1.00 91.88 85 PHE A CA 1
ATOM 632 C C . PHE A 1 85 ? 13.823 -1.250 -35.472 1.00 91.88 85 PHE A C 1
ATOM 634 O O . PHE A 1 85 ? 12.903 -1.167 -36.286 1.00 91.88 85 PHE A O 1
ATOM 641 N N . SER A 1 86 ? 14.318 -2.412 -35.061 1.00 93.00 86 SER A N 1
ATOM 642 C CA . SER A 1 86 ? 13.705 -3.705 -35.349 1.00 93.00 86 SER A CA 1
ATOM 643 C C . SER A 1 86 ? 13.909 -4.625 -34.153 1.00 93.00 86 SER A C 1
ATOM 645 O O . SER A 1 86 ? 14.947 -4.567 -33.494 1.00 93.00 86 SER A O 1
ATOM 647 N N . TRP A 1 87 ? 12.926 -5.472 -33.863 1.00 91.88 87 TRP A N 1
ATOM 648 C CA . TRP A 1 87 ? 13.028 -6.417 -32.758 1.00 91.88 87 TRP A CA 1
ATOM 649 C C . TRP A 1 87 ? 14.122 -7.454 -33.022 1.00 91.88 87 TRP A C 1
ATOM 651 O O . TRP A 1 87 ? 14.059 -8.209 -33.989 1.00 91.88 87 TRP A O 1
ATOM 661 N N . THR A 1 88 ? 15.086 -7.532 -32.109 1.00 93.06 88 THR A N 1
ATOM 662 C CA . THR A 1 88 ? 16.163 -8.528 -32.106 1.00 93.06 88 THR A CA 1
ATOM 663 C C . THR A 1 88 ? 16.052 -9.413 -30.869 1.00 93.06 88 THR A C 1
ATOM 665 O O . THR A 1 88 ? 15.285 -9.120 -29.948 1.00 93.06 88 THR A O 1
ATOM 668 N N . LEU A 1 89 ? 16.829 -10.497 -30.829 1.00 90.38 89 LEU A N 1
ATOM 669 C CA . LEU A 1 89 ? 16.923 -11.340 -29.638 1.00 90.38 89 LEU A CA 1
ATOM 670 C C . LEU A 1 89 ? 17.422 -10.541 -28.421 1.00 90.38 89 LEU A C 1
ATOM 672 O O . LEU A 1 89 ? 16.817 -10.629 -27.359 1.00 90.38 89 LEU A O 1
ATOM 676 N N . ILE A 1 90 ? 18.421 -9.672 -28.615 1.00 84.00 90 ILE A N 1
ATOM 677 C CA . ILE A 1 90 ? 18.976 -8.800 -27.567 1.00 84.00 90 ILE A CA 1
ATOM 678 C C . ILE A 1 90 ? 17.884 -7.907 -26.960 1.00 84.00 90 ILE A C 1
ATOM 680 O O . ILE A 1 90 ? 17.802 -7.762 -25.744 1.00 84.00 90 ILE A O 1
ATOM 684 N N . HIS A 1 91 ? 16.997 -7.343 -27.788 1.00 83.88 91 HIS A N 1
ATOM 685 C CA . HIS A 1 91 ? 15.883 -6.527 -27.299 1.00 83.88 91 HIS A CA 1
ATOM 686 C C . HIS A 1 91 ? 14.874 -7.335 -26.475 1.00 83.88 91 HIS A C 1
ATOM 688 O O . HIS A 1 91 ? 14.348 -6.829 -25.485 1.00 83.88 91 HIS A O 1
ATOM 694 N N . ARG A 1 92 ? 14.616 -8.594 -26.849 1.00 85.88 92 ARG A N 1
ATOM 695 C CA . ARG A 1 92 ? 13.716 -9.478 -26.090 1.00 85.88 92 ARG A CA 1
ATOM 696 C C . ARG A 1 92 ? 14.310 -9.856 -24.737 1.00 85.88 92 ARG A C 1
ATOM 698 O O . ARG A 1 92 ? 13.601 -9.800 -23.740 1.00 85.88 92 ARG A O 1
ATOM 705 N N . GLU A 1 93 ? 15.596 -10.188 -24.698 1.00 79.81 93 GLU A N 1
ATOM 706 C CA . GLU A 1 93 ? 16.308 -10.514 -23.458 1.00 79.81 93 GLU A CA 1
ATOM 707 C C . GLU A 1 93 ? 16.379 -9.304 -22.518 1.00 79.81 93 GLU A C 1
ATOM 709 O O . GLU A 1 93 ? 16.053 -9.417 -21.335 1.00 79.81 93 GLU A O 1
ATOM 714 N N . ALA A 1 94 ? 16.709 -8.123 -23.052 1.00 74.31 94 ALA A N 1
ATOM 715 C CA . ALA A 1 94 ? 16.723 -6.878 -22.287 1.00 74.31 94 ALA A CA 1
ATOM 716 C C . ALA A 1 94 ? 15.337 -6.546 -21.712 1.00 74.31 94 ALA A C 1
ATOM 718 O O . ALA A 1 94 ? 15.215 -6.239 -20.526 1.00 74.31 94 ALA A O 1
ATOM 719 N N . LEU A 1 95 ? 14.283 -6.666 -22.527 1.00 76.50 95 LEU A N 1
ATOM 720 C CA . LEU A 1 95 ? 12.907 -6.450 -22.083 1.00 76.50 95 LEU A CA 1
ATOM 721 C C . LEU A 1 95 ? 12.492 -7.460 -21.005 1.00 76.50 95 LEU A C 1
ATOM 723 O O . LEU A 1 95 ? 11.839 -7.080 -20.037 1.00 76.50 95 LEU A O 1
ATOM 727 N N . GLN A 1 96 ? 12.884 -8.728 -21.136 1.00 76.00 96 GLN A N 1
ATOM 728 C CA . GLN A 1 96 ? 12.579 -9.766 -20.150 1.00 76.00 96 GLN A CA 1
ATOM 729 C C . GLN A 1 96 ? 13.290 -9.526 -18.810 1.00 76.00 96 GLN A C 1
ATOM 731 O O . GLN A 1 96 ? 12.684 -9.727 -17.751 1.00 76.00 96 GLN A O 1
ATOM 736 N N . SER A 1 97 ? 14.545 -9.068 -18.835 1.00 72.00 97 SER A N 1
ATOM 737 C CA . SER A 1 97 ? 15.262 -8.668 -17.617 1.00 72.00 97 SER A CA 1
ATOM 738 C C . SER A 1 97 ? 14.563 -7.487 -16.942 1.00 72.00 97 SER A C 1
ATOM 740 O O . SER A 1 97 ? 14.214 -7.562 -15.767 1.00 72.00 97 SER A O 1
ATOM 742 N N . LEU A 1 98 ? 14.253 -6.441 -17.712 1.00 71.06 98 LEU A N 1
ATOM 743 C CA . LEU A 1 98 ? 13.597 -5.228 -17.221 1.00 71.06 98 LEU A CA 1
ATOM 744 C C . LEU A 1 98 ? 12.201 -5.505 -16.641 1.00 71.06 98 LEU A C 1
ATOM 746 O O . LEU A 1 98 ? 11.823 -4.952 -15.606 1.00 71.06 98 LEU A O 1
ATOM 750 N N . ALA A 1 99 ? 11.451 -6.392 -17.294 1.00 70.12 99 ALA A N 1
ATOM 751 C CA . ALA A 1 99 ? 10.166 -6.907 -16.838 1.00 70.12 99 ALA A CA 1
ATOM 752 C C . ALA A 1 99 ? 10.278 -7.599 -15.475 1.00 70.12 99 ALA A C 1
ATOM 754 O O . ALA A 1 99 ? 9.484 -7.327 -14.571 1.00 70.12 99 ALA A O 1
ATOM 755 N N . SER A 1 100 ? 11.277 -8.472 -15.330 1.00 68.69 100 SER A N 1
ATOM 756 C CA . SER A 1 100 ? 11.514 -9.240 -14.107 1.00 68.69 100 SER A CA 1
ATOM 757 C C . SER A 1 100 ? 11.908 -8.331 -12.942 1.00 68.69 100 SER A C 1
ATOM 759 O O . SER A 1 100 ? 11.337 -8.454 -11.856 1.00 68.69 100 SER A O 1
ATOM 761 N N . ASP A 1 101 ? 12.813 -7.380 -13.180 1.00 69.06 101 ASP A N 1
ATOM 762 C CA . ASP A 1 101 ? 13.276 -6.429 -12.165 1.00 69.06 101 ASP A CA 1
ATOM 763 C C . ASP A 1 101 ? 12.148 -5.496 -11.711 1.00 69.06 101 ASP A C 1
ATOM 765 O O . ASP A 1 101 ? 11.909 -5.340 -10.510 1.00 69.06 101 ASP A O 1
ATOM 769 N N . SER A 1 102 ? 11.390 -4.945 -12.666 1.00 64.25 102 SER A N 1
ATOM 770 C CA . SER A 1 102 ? 10.250 -4.066 -12.375 1.00 64.25 102 SER A CA 1
ATOM 771 C C . SER A 1 102 ? 9.193 -4.790 -11.541 1.00 64.25 102 SER A C 1
ATOM 773 O O . SER A 1 102 ? 8.745 -4.276 -10.515 1.00 64.25 102 SER A O 1
ATOM 775 N N . TYR A 1 103 ? 8.823 -6.012 -11.939 1.00 66.12 103 TYR A N 1
ATOM 776 C CA . TYR A 1 103 ? 7.864 -6.831 -11.198 1.00 66.12 103 TYR A CA 1
ATOM 777 C C . TYR A 1 103 ? 8.352 -7.155 -9.780 1.00 66.12 103 TYR A C 1
ATOM 779 O O . TYR A 1 103 ? 7.598 -7.014 -8.811 1.00 66.12 103 TYR A O 1
ATOM 787 N N . ALA A 1 104 ? 9.618 -7.562 -9.642 1.00 68.00 104 ALA A N 1
ATOM 788 C CA . ALA A 1 104 ? 10.209 -7.894 -8.352 1.00 68.00 104 ALA A CA 1
ATOM 789 C C . ALA A 1 104 ? 10.199 -6.693 -7.398 1.00 68.00 104 ALA A C 1
ATOM 791 O O . ALA A 1 104 ? 9.912 -6.856 -6.209 1.00 68.00 104 ALA A O 1
ATOM 792 N N . ASP A 1 105 ? 10.460 -5.489 -7.902 1.00 69.56 105 ASP A N 1
ATOM 793 C CA . ASP A 1 105 ? 10.441 -4.276 -7.091 1.00 69.56 105 ASP A CA 1
ATOM 794 C C . ASP A 1 105 ? 9.032 -3.847 -6.673 1.00 69.56 105 ASP A C 1
ATOM 796 O O . ASP A 1 105 ? 8.840 -3.504 -5.498 1.00 69.56 105 ASP A O 1
ATOM 800 N N . PHE A 1 106 ? 8.033 -3.946 -7.559 1.00 67.19 106 PHE A N 1
ATOM 801 C CA . PHE A 1 106 ? 6.626 -3.746 -7.181 1.00 67.19 106 PHE A CA 1
ATOM 802 C C . PHE A 1 106 ? 6.206 -4.705 -6.063 1.00 67.19 106 PHE A C 1
ATOM 804 O O . PHE A 1 106 ? 5.629 -4.283 -5.054 1.00 67.19 106 PHE A O 1
ATOM 811 N N . LEU A 1 107 ? 6.541 -5.989 -6.209 1.00 70.81 107 LEU A N 1
ATOM 812 C CA . LEU A 1 107 ? 6.164 -7.021 -5.250 1.00 70.81 107 LEU A CA 1
ATOM 813 C C . LEU A 1 107 ? 6.868 -6.841 -3.901 1.00 70.81 107 LEU A C 1
ATOM 815 O O . LEU A 1 107 ? 6.248 -6.947 -2.844 1.00 70.81 107 LEU A O 1
ATOM 819 N N . ARG A 1 108 ? 8.168 -6.538 -3.912 1.00 71.25 108 ARG A N 1
ATOM 820 C CA . ARG A 1 108 ? 8.951 -6.353 -2.683 1.00 71.25 108 ARG A CA 1
ATOM 821 C C . ARG A 1 108 ? 8.424 -5.187 -1.850 1.00 71.25 108 ARG A C 1
ATOM 823 O O . ARG A 1 108 ? 8.310 -5.315 -0.629 1.00 71.25 108 ARG A O 1
ATOM 830 N N . ARG A 1 109 ? 8.097 -4.070 -2.510 1.00 68.56 109 ARG A N 1
ATOM 831 C CA . ARG A 1 109 ? 7.545 -2.874 -1.860 1.00 68.56 109 ARG A CA 1
ATOM 832 C C . ARG A 1 109 ? 6.151 -3.156 -1.308 1.00 68.56 109 ARG A C 1
ATOM 834 O O . ARG A 1 109 ? 5.917 -2.908 -0.134 1.00 68.56 109 ARG A O 1
ATOM 841 N N . SER A 1 110 ? 5.257 -3.772 -2.080 1.00 70.12 110 SER A N 1
ATOM 842 C CA . SER A 1 110 ? 3.902 -4.069 -1.590 1.00 70.12 110 SER A CA 1
ATOM 843 C C . SER A 1 110 ? 3.880 -5.056 -0.424 1.00 70.12 110 SER A C 1
ATOM 845 O O . SER A 1 110 ? 3.116 -4.876 0.524 1.00 70.12 110 SER A O 1
ATOM 847 N N . GLN A 1 111 ? 4.770 -6.051 -0.426 1.00 76.62 111 GLN A N 1
ATOM 848 C CA . GLN A 1 111 ? 4.930 -6.981 0.693 1.00 76.62 111 GLN A CA 1
ATOM 849 C C . GLN A 1 111 ? 5.383 -6.292 1.981 1.00 76.62 111 GLN A C 1
ATOM 851 O O . GLN A 1 111 ? 4.984 -6.706 3.070 1.00 76.62 111 GLN A O 1
ATOM 856 N N . GLN A 1 112 ? 6.240 -5.273 1.893 1.00 77.06 112 GLN A N 1
ATOM 857 C CA . GLN A 1 112 ? 6.654 -4.508 3.069 1.00 77.06 112 GLN A CA 1
ATOM 858 C C . GLN A 1 112 ? 5.460 -3.813 3.723 1.00 77.06 112 GLN A C 1
ATOM 860 O O . GLN A 1 112 ? 5.298 -3.874 4.941 1.00 77.06 112 GLN A O 1
ATOM 865 N N . GLU A 1 113 ? 4.584 -3.257 2.907 1.00 71.31 113 GLU A N 1
ATOM 866 C CA . GLU A 1 113 ? 3.434 -2.485 3.368 1.00 71.31 113 GLU A CA 1
ATOM 867 C C . GLU A 1 113 ? 2.338 -3.383 3.927 1.00 71.31 113 GLU A C 1
ATOM 869 O O . GLU A 1 113 ? 1.779 -3.120 4.989 1.00 71.31 113 GLU A O 1
ATOM 874 N N . GLN A 1 114 ? 2.139 -4.549 3.316 1.00 77.00 114 GLN A N 1
ATOM 875 C CA . GLN A 1 114 ? 1.306 -5.606 3.889 1.00 77.00 114 GLN A CA 1
ATOM 876 C C . GLN A 1 114 ? 1.821 -6.068 5.252 1.00 77.00 114 GLN A C 1
ATOM 878 O O . GLN A 1 114 ? 1.026 -6.328 6.157 1.00 77.00 114 GLN A O 1
ATOM 883 N N . ARG A 1 115 ? 3.146 -6.173 5.428 1.00 79.75 115 ARG A N 1
ATOM 884 C CA . ARG A 1 115 ? 3.725 -6.515 6.733 1.00 79.75 115 ARG A CA 1
ATOM 885 C C . ARG A 1 115 ? 3.423 -5.430 7.765 1.00 79.75 115 ARG A C 1
ATOM 887 O O . ARG A 1 115 ? 3.036 -5.783 8.877 1.00 79.75 115 ARG A O 1
ATOM 894 N N . MET A 1 116 ? 3.551 -4.153 7.405 1.00 77.19 116 MET A N 1
ATOM 895 C CA . MET A 1 116 ? 3.244 -3.026 8.295 1.00 77.19 116 MET A CA 1
ATOM 896 C C . MET A 1 116 ? 1.754 -2.974 8.660 1.00 77.19 116 MET A C 1
ATOM 898 O O . MET A 1 116 ? 1.412 -2.963 9.844 1.00 77.19 116 MET A O 1
ATOM 902 N N . ALA A 1 117 ? 0.862 -3.057 7.673 1.00 78.56 117 ALA A N 1
ATOM 903 C CA . ALA A 1 117 ? -0.584 -3.079 7.894 1.00 78.56 117 ALA A CA 1
ATOM 904 C C . ALA A 1 117 ? -1.025 -4.311 8.706 1.00 78.56 117 ALA A C 1
ATOM 906 O O . ALA A 1 117 ? -1.832 -4.216 9.632 1.00 78.56 117 ALA A O 1
ATOM 907 N N . GLY A 1 118 ? -0.435 -5.475 8.428 1.00 79.44 118 GLY A N 1
ATOM 908 C CA . GLY A 1 118 ? -0.668 -6.699 9.190 1.00 79.44 118 GLY A CA 1
ATOM 909 C C . GLY A 1 118 ? -0.131 -6.645 10.625 1.00 79.44 118 GLY A C 1
ATOM 910 O O . GLY A 1 118 ? -0.685 -7.316 11.501 1.00 79.44 118 GLY A O 1
ATOM 911 N N . ALA A 1 119 ? 0.926 -5.871 10.885 1.00 82.50 119 ALA A N 1
ATOM 912 C CA . ALA A 1 119 ? 1.423 -5.613 12.235 1.00 82.50 119 ALA A CA 1
ATOM 913 C C . ALA A 1 119 ? 0.454 -4.717 13.015 1.00 82.50 119 ALA A C 1
ATOM 915 O O . ALA A 1 119 ? 0.095 -5.071 14.136 1.00 82.50 119 ALA A O 1
ATOM 916 N N . PHE A 1 120 ? -0.049 -3.643 12.394 1.00 80.69 120 PHE A N 1
ATOM 917 C CA . PHE A 1 120 ? -1.100 -2.806 12.981 1.00 80.69 120 PHE A CA 1
ATOM 918 C C . PHE A 1 120 ? -2.344 -3.629 13.335 1.00 80.69 120 PHE A C 1
ATOM 920 O O . PHE A 1 120 ? -2.791 -3.601 14.477 1.00 80.69 120 PHE A O 1
ATOM 927 N N . TYR A 1 121 ? -2.864 -4.434 12.400 1.00 83.62 121 TYR A N 1
ATOM 928 C CA . TYR A 1 121 ? -4.030 -5.290 12.658 1.00 83.62 121 TYR A CA 1
ATOM 929 C C . TYR A 1 121 ? -3.841 -6.177 13.900 1.00 83.62 121 TYR A C 1
ATOM 931 O O . TYR A 1 121 ? -4.738 -6.290 14.739 1.00 83.62 121 TYR A O 1
ATOM 939 N N . ARG A 1 122 ? -2.663 -6.801 14.035 1.00 85.38 122 ARG A N 1
ATOM 940 C CA . ARG A 1 122 ? -2.327 -7.641 15.192 1.00 85.38 122 ARG A CA 1
ATOM 941 C C . ARG A 1 122 ? -2.243 -6.827 16.479 1.00 85.38 122 ARG A C 1
ATOM 943 O O . ARG A 1 122 ? -2.841 -7.238 17.467 1.00 85.38 122 ARG A O 1
ATOM 950 N N . ALA A 1 123 ? -1.582 -5.671 16.447 1.00 83.19 123 ALA A N 1
ATOM 951 C CA . ALA A 1 123 ? -1.464 -4.783 17.598 1.00 83.19 123 ALA A CA 1
ATOM 952 C C . ALA A 1 123 ? -2.839 -4.330 18.108 1.00 83.19 123 ALA A C 1
ATOM 954 O O . ALA A 1 123 ? -3.119 -4.452 19.300 1.00 83.19 123 ALA A O 1
ATOM 955 N N . VAL A 1 124 ? -3.741 -3.912 17.211 1.00 80.44 124 VAL A N 1
ATOM 956 C CA . VAL A 1 124 ? -5.107 -3.529 17.600 1.00 80.44 124 VAL A CA 1
ATOM 957 C C . VAL A 1 124 ? -5.870 -4.718 18.181 1.00 80.44 124 VAL A C 1
ATOM 959 O O . VAL A 1 124 ? -6.543 -4.586 19.203 1.00 80.44 124 VAL A O 1
ATOM 962 N N . ARG A 1 125 ? -5.763 -5.901 17.566 1.00 82.62 125 ARG A N 1
ATOM 963 C CA . ARG A 1 125 ? -6.435 -7.111 18.059 1.00 82.62 125 ARG A CA 1
ATOM 964 C C . ARG A 1 125 ? -5.929 -7.532 19.440 1.00 82.62 125 ARG A C 1
ATOM 966 O O . ARG A 1 125 ? -6.726 -7.976 20.269 1.00 82.62 125 ARG A O 1
ATOM 973 N N . ASP A 1 126 ? -4.634 -7.400 19.692 1.00 82.31 126 ASP A N 1
ATOM 974 C CA . ASP A 1 126 ? -4.030 -7.718 20.983 1.00 82.31 126 ASP A CA 1
ATOM 975 C C . ASP A 1 126 ? -4.389 -6.676 22.050 1.00 82.31 126 ASP A C 1
ATOM 977 O O . ASP A 1 126 ? -4.737 -7.059 23.169 1.00 82.31 126 ASP A O 1
ATOM 981 N N . ALA A 1 127 ? -4.416 -5.387 21.701 1.00 73.94 127 ALA A N 1
ATOM 982 C CA . ALA A 1 127 ? -4.908 -4.325 22.579 1.00 73.94 127 ALA A CA 1
ATOM 983 C C . ALA A 1 127 ? -6.387 -4.536 22.941 1.00 73.94 127 ALA A C 1
ATOM 985 O O . ALA A 1 127 ? -6.745 -4.528 24.118 1.00 73.94 127 ALA A O 1
ATOM 986 N N . ALA A 1 128 ? -7.235 -4.861 21.960 1.00 70.31 128 ALA A N 1
ATOM 987 C CA . ALA A 1 128 ? -8.642 -5.181 22.191 1.00 70.31 128 ALA A CA 1
ATOM 988 C C . ALA A 1 128 ? -8.832 -6.406 23.106 1.00 70.31 128 ALA A C 1
ATOM 990 O O . ALA A 1 128 ? -9.808 -6.479 23.845 1.00 70.31 128 ALA A O 1
ATOM 991 N N . ARG A 1 129 ? -7.908 -7.374 23.101 1.00 71.12 129 ARG A N 1
ATOM 992 C CA . ARG A 1 129 ? -7.954 -8.521 24.024 1.00 71.12 129 ARG A CA 1
ATOM 993 C C . ARG A 1 129 ? -7.506 -8.170 25.442 1.00 71.12 129 ARG A C 1
ATOM 995 O O . ARG A 1 129 ? -8.063 -8.712 26.391 1.00 71.12 129 ARG A O 1
ATOM 1002 N N . ARG A 1 130 ? -6.483 -7.324 25.584 1.00 69.19 130 ARG A N 1
ATOM 1003 C CA . ARG A 1 130 ? -5.833 -7.025 26.874 1.00 69.19 130 ARG A CA 1
ATOM 1004 C C . ARG A 1 130 ? -6.499 -5.886 27.637 1.00 69.19 130 ARG A C 1
ATOM 1006 O O . ARG A 1 130 ? -6.591 -5.951 28.856 1.00 69.19 130 ARG A O 1
ATOM 1013 N N . GLU A 1 131 ? -6.952 -4.857 26.930 1.00 61.47 131 GLU A N 1
ATOM 1014 C CA . GLU A 1 131 ? -7.373 -3.591 27.536 1.00 61.47 131 GLU A CA 1
ATOM 1015 C C . GLU A 1 131 ? -8.903 -3.490 27.692 1.00 61.47 131 GLU A C 1
ATOM 1017 O O . GLU A 1 131 ? -9.377 -2.860 28.633 1.00 61.47 131 GLU A O 1
ATOM 1022 N N . VAL A 1 132 ? -9.700 -4.201 26.878 1.00 55.97 132 VAL A N 1
ATOM 1023 C CA . VAL A 1 132 ? -11.175 -4.261 27.027 1.00 55.97 132 VAL A CA 1
ATOM 1024 C C . VAL A 1 132 ? -11.628 -4.809 28.394 1.00 55.97 132 VAL A C 1
ATOM 1026 O O . VAL A 1 132 ? -12.545 -4.227 28.976 1.00 55.97 132 VAL A O 1
ATOM 1029 N N . PRO A 1 133 ? -10.996 -5.851 28.977 1.00 55.28 133 PRO A N 1
ATOM 1030 C CA . PRO A 1 133 ? -11.322 -6.295 30.335 1.00 55.28 133 PRO A CA 1
ATOM 1031 C C . PRO A 1 133 ? -10.986 -5.257 31.417 1.00 55.28 133 PRO A C 1
ATOM 1033 O O . PRO A 1 133 ? -11.673 -5.185 32.431 1.00 55.28 133 PRO A O 1
ATOM 1036 N N . LEU A 1 134 ? -9.948 -4.439 31.205 1.00 51.88 134 LEU A N 1
ATOM 1037 C CA . LEU A 1 134 ? -9.483 -3.433 32.168 1.00 51.88 134 LEU A CA 1
ATOM 1038 C C . LEU A 1 134 ? -10.337 -2.157 32.125 1.00 51.88 134 LEU A C 1
ATOM 1040 O O . LEU A 1 134 ? -10.624 -1.575 33.170 1.00 51.88 134 LEU A O 1
ATOM 1044 N N . LEU A 1 135 ? -10.826 -1.772 30.943 1.00 51.31 135 LEU A N 1
ATOM 1045 C CA . LEU A 1 135 ? -11.804 -0.689 30.770 1.00 51.31 135 LEU A CA 1
ATOM 1046 C C . LEU A 1 135 ? -13.162 -1.038 31.402 1.00 51.31 135 LEU A C 1
ATOM 1048 O O . LEU A 1 135 ? -13.838 -0.159 31.933 1.00 51.31 135 LEU A O 1
ATOM 1052 N N . ALA A 1 136 ? -13.532 -2.323 31.412 1.00 50.28 136 ALA A N 1
ATOM 1053 C CA . ALA A 1 136 ? -14.700 -2.822 32.137 1.00 50.28 136 ALA A CA 1
ATOM 1054 C C . ALA A 1 136 ? -14.506 -2.842 33.672 1.00 50.28 136 ALA A C 1
ATOM 1056 O O . ALA A 1 136 ? -15.493 -2.888 34.403 1.00 50.28 136 ALA A O 1
ATOM 1057 N N . ALA A 1 137 ? -13.260 -2.782 34.164 1.00 53.88 137 ALA A N 1
ATOM 1058 C CA . ALA A 1 137 ? -12.906 -2.887 35.584 1.00 53.88 137 ALA A CA 1
ATOM 1059 C C . ALA A 1 137 ? -12.720 -1.532 36.312 1.00 53.88 137 ALA A C 1
ATOM 1061 O O . ALA A 1 137 ? -12.405 -1.511 37.500 1.00 53.88 137 ALA A O 1
ATOM 1062 N N . GLY A 1 138 ? -12.954 -0.396 35.642 1.00 49.59 138 GLY A N 1
ATOM 1063 C CA . GLY A 1 138 ? -13.295 0.874 36.305 1.00 49.59 138 GLY A CA 1
ATOM 1064 C C . GLY A 1 138 ? -12.168 1.710 36.935 1.00 49.59 138 GLY A C 1
ATOM 1065 O O . GLY A 1 138 ? -12.476 2.633 37.682 1.00 49.59 138 GLY A O 1
ATOM 1066 N N . GLN A 1 139 ? -10.883 1.458 36.652 1.00 49.69 139 GLN A N 1
ATOM 1067 C CA . GLN A 1 139 ? -9.768 2.207 37.280 1.00 49.69 139 GLN A CA 1
ATOM 1068 C C . GLN A 1 139 ? -9.260 3.429 36.485 1.00 49.69 139 GLN A C 1
ATOM 1070 O O . GLN A 1 139 ? -8.348 4.134 36.914 1.00 49.69 139 GLN A O 1
ATOM 1075 N N . THR A 1 140 ? -9.868 3.746 35.343 1.00 53.62 140 THR A N 1
ATOM 1076 C CA . THR A 1 140 ? -9.676 5.002 34.594 1.00 53.62 140 THR A CA 1
ATOM 1077 C C . THR A 1 140 ? -10.981 5.280 33.851 1.00 53.62 140 THR A C 1
ATOM 1079 O O . THR A 1 140 ? -11.636 4.330 33.417 1.00 53.62 140 THR A O 1
ATOM 1082 N N . THR A 1 141 ? -11.413 6.537 33.697 1.00 62.47 141 THR A N 1
ATOM 1083 C CA . THR A 1 141 ? -12.553 6.827 32.811 1.00 62.47 141 THR A CA 1
ATOM 1084 C C . THR A 1 141 ? -12.224 6.257 31.428 1.00 62.47 141 THR A C 1
ATOM 1086 O O . THR A 1 141 ? -11.150 6.512 30.888 1.00 62.47 141 THR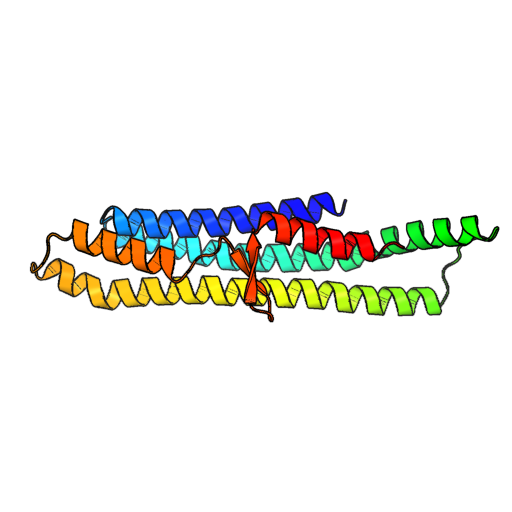 A O 1
ATOM 1089 N N . ALA A 1 142 ? -13.108 5.416 30.883 1.00 67.56 142 ALA A N 1
ATOM 1090 C CA . ALA A 1 142 ? -12.802 4.579 29.719 1.00 67.56 142 ALA A CA 1
ATOM 1091 C C . ALA A 1 142 ? -12.321 5.379 28.490 1.00 67.56 142 ALA A C 1
ATOM 1093 O O . ALA A 1 142 ? -11.523 4.893 27.697 1.00 67.56 142 ALA A O 1
ATOM 1094 N N . LEU A 1 143 ? -12.758 6.636 28.371 1.00 74.50 143 LEU A N 1
ATOM 1095 C CA . LEU A 1 143 ? -12.439 7.514 27.251 1.00 74.50 143 LEU A CA 1
ATOM 1096 C C . LEU A 1 143 ? -10.969 8.006 27.237 1.00 74.50 143 LEU A C 1
ATOM 1098 O O . LEU A 1 143 ? -10.321 7.834 26.208 1.00 74.50 143 LEU A O 1
ATOM 1102 N N . PRO A 1 144 ? -10.390 8.577 28.318 1.00 77.81 144 PRO A N 1
ATOM 1103 C CA . PRO A 1 144 ? -8.954 8.883 28.372 1.00 77.81 144 PRO A CA 1
ATOM 1104 C C . PRO A 1 144 ? -8.027 7.710 28.036 1.00 77.81 144 PRO A C 1
ATOM 1106 O O . PRO A 1 144 ? -7.061 7.887 27.298 1.00 77.81 144 PRO A O 1
ATOM 1109 N N . ALA A 1 145 ? -8.329 6.512 28.542 1.00 74.38 145 ALA A N 1
ATOM 1110 C CA . ALA A 1 145 ? -7.531 5.320 28.265 1.00 74.38 145 ALA A CA 1
ATOM 1111 C C . ALA A 1 145 ? -7.639 4.890 26.791 1.00 74.38 145 ALA A C 1
ATOM 1113 O O . ALA A 1 145 ? -6.627 4.582 26.162 1.00 74.38 145 ALA A O 1
ATOM 1114 N N . ALA A 1 146 ? -8.843 4.952 26.214 1.00 74.00 146 ALA A N 1
ATOM 1115 C CA . ALA A 1 146 ? -9.062 4.660 24.802 1.00 74.00 146 ALA A CA 1
ATOM 1116 C C . ALA A 1 146 ? -8.334 5.655 23.874 1.00 74.00 146 ALA A C 1
ATOM 1118 O O . ALA A 1 146 ? -7.713 5.242 22.895 1.00 74.00 146 ALA A O 1
ATOM 1119 N N . LYS A 1 147 ? -8.314 6.949 24.225 1.00 82.00 147 LYS A N 1
ATOM 1120 C CA . LYS A 1 147 ? -7.527 7.971 23.510 1.00 82.00 147 LYS A CA 1
ATOM 1121 C C . LYS A 1 147 ? -6.026 7.704 23.581 1.00 82.00 147 LYS A C 1
ATOM 1123 O O . LYS A 1 147 ? -5.371 7.683 22.549 1.00 82.00 147 LYS A O 1
ATOM 1128 N N . ALA A 1 148 ? -5.496 7.402 24.766 1.00 80.62 148 ALA A N 1
ATOM 1129 C CA . ALA A 1 148 ? -4.076 7.083 24.926 1.00 80.62 148 ALA A CA 1
ATOM 1130 C C . ALA A 1 148 ? -3.656 5.824 24.139 1.00 80.62 148 ALA A C 1
ATOM 1132 O O . ALA A 1 148 ? -2.535 5.744 23.630 1.00 80.62 148 ALA A O 1
ATOM 1133 N N . LEU A 1 149 ? -4.545 4.830 24.022 1.00 80.06 149 LEU A N 1
ATOM 1134 C CA . LEU A 1 149 ? -4.331 3.676 23.149 1.00 80.06 149 LEU A CA 1
ATOM 1135 C C . LEU A 1 149 ? -4.328 4.086 21.668 1.00 80.06 149 LEU A C 1
ATOM 1137 O O . LEU A 1 149 ? -3.425 3.682 20.937 1.00 80.06 149 LEU A O 1
ATOM 1141 N N . ALA A 1 150 ? -5.306 4.882 21.232 1.00 81.31 150 ALA A N 1
ATOM 1142 C CA . ALA A 1 150 ? -5.383 5.373 19.857 1.00 81.31 150 ALA A CA 1
ATOM 1143 C C . ALA A 1 150 ? -4.128 6.175 19.466 1.00 81.31 150 ALA A C 1
ATOM 1145 O O . 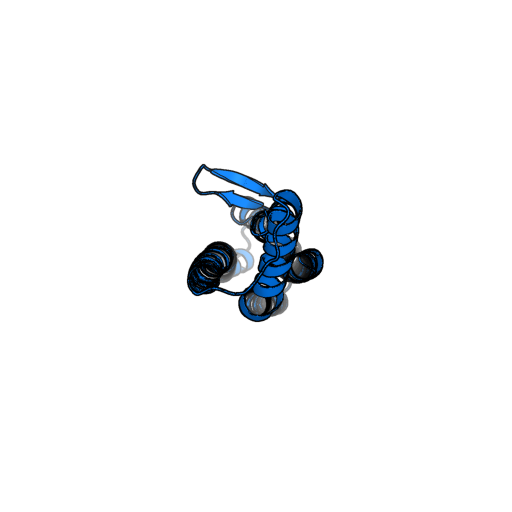ALA A 1 150 ? -3.552 5.917 18.409 1.00 81.31 150 ALA A O 1
ATOM 1146 N N . ASP A 1 151 ? -3.651 7.056 20.347 1.00 83.06 151 ASP A N 1
ATOM 1147 C CA . ASP A 1 151 ? -2.448 7.866 20.129 1.00 83.06 151 ASP A CA 1
ATOM 1148 C C . ASP A 1 151 ? -1.183 7.001 20.015 1.00 83.06 151 ASP A C 1
ATOM 1150 O O . ASP A 1 151 ? -0.377 7.204 19.104 1.00 83.06 151 ASP A O 1
ATOM 1154 N N . ARG A 1 152 ? -1.018 5.985 20.881 1.00 82.94 152 ARG A N 1
ATOM 1155 C CA . ARG A 1 152 ? 0.088 5.012 20.757 1.00 82.94 152 ARG A CA 1
ATOM 1156 C C . ARG A 1 152 ? 0.030 4.256 19.439 1.00 82.94 152 ARG A C 1
ATOM 1158 O O . ARG A 1 152 ? 1.034 4.177 18.739 1.00 82.94 152 ARG A O 1
ATOM 1165 N N . LEU A 1 153 ? -1.139 3.718 19.088 1.00 80.94 153 LEU A N 1
ATOM 1166 C CA . LEU A 1 153 ? -1.322 2.964 17.848 1.00 80.94 153 LEU A CA 1
ATOM 1167 C C . LEU A 1 153 ? -1.022 3.831 16.619 1.00 80.94 153 LEU A C 1
ATOM 1169 O O . LEU A 1 153 ? -0.371 3.360 15.688 1.00 80.94 153 LEU A O 1
ATOM 1173 N N . ALA A 1 154 ? -1.448 5.095 16.630 1.00 80.25 154 ALA A N 1
ATOM 1174 C CA . ALA A 1 154 ? -1.140 6.055 15.577 1.00 80.25 154 ALA A CA 1
ATOM 1175 C C . ALA A 1 154 ? 0.362 6.366 15.503 1.00 80.25 154 ALA A C 1
ATOM 1177 O O . ALA A 1 154 ? 0.921 6.429 14.410 1.00 80.25 154 ALA A O 1
ATOM 1178 N N . ALA A 1 155 ? 1.032 6.529 16.647 1.00 80.00 155 ALA A N 1
ATOM 1179 C CA . ALA A 1 155 ? 2.459 6.829 16.700 1.00 80.00 155 ALA A CA 1
ATOM 1180 C C . ALA A 1 155 ? 3.332 5.647 16.241 1.00 80.00 155 ALA A C 1
ATOM 1182 O O . ALA A 1 155 ? 4.285 5.851 15.486 1.00 80.00 155 ALA A O 1
ATOM 1183 N N . GLU A 1 156 ? 3.000 4.429 16.674 1.00 78.81 156 GLU A N 1
ATOM 1184 C CA . GLU A 1 156 ? 3.796 3.213 16.461 1.00 78.81 156 GLU A CA 1
ATOM 1185 C C . GLU A 1 156 ? 3.571 2.568 15.082 1.00 78.81 156 GLU A C 1
ATOM 1187 O O . GLU A 1 156 ? 4.456 1.875 14.575 1.00 78.81 156 GLU A O 1
ATOM 1192 N N . HIS A 1 157 ? 2.418 2.802 14.445 1.00 73.81 157 HIS A N 1
ATOM 1193 C CA . HIS A 1 157 ? 2.011 2.095 13.227 1.00 73.81 157 HIS A CA 1
ATOM 1194 C C . HIS A 1 157 ? 1.599 3.023 12.078 1.00 73.81 157 HIS A C 1
ATOM 1196 O O . HIS A 1 157 ? 0.573 2.814 11.441 1.00 73.81 157 HIS A O 1
ATOM 1202 N N . GLN A 1 158 ? 2.383 4.048 11.768 1.00 67.88 158 GLN A N 1
ATOM 1203 C CA . GLN A 1 158 ? 2.051 4.966 10.672 1.00 67.88 158 GLN A CA 1
ATOM 1204 C C . GLN A 1 158 ? 2.126 4.267 9.300 1.00 67.88 158 GLN A C 1
ATOM 1206 O O . GLN A 1 158 ? 3.203 3.843 8.887 1.00 67.88 158 GLN A O 1
ATOM 1211 N N . LEU A 1 159 ? 1.003 4.195 8.570 1.00 61.34 159 LEU A N 1
ATOM 1212 C CA . LEU A 1 159 ? 0.961 3.768 7.155 1.00 61.34 159 LEU A CA 1
ATOM 1213 C C . LEU A 1 159 ? 1.092 4.942 6.167 1.00 61.34 159 LEU A C 1
ATOM 1215 O O . LEU A 1 159 ? 1.004 4.763 4.957 1.00 61.34 159 LEU A O 1
ATOM 1219 N N . THR A 1 160 ? 1.298 6.165 6.655 1.00 55.22 160 THR A N 1
ATOM 1220 C CA . THR A 1 160 ? 1.468 7.366 5.815 1.00 55.22 160 THR A CA 1
ATOM 1221 C C . THR A 1 160 ? 2.874 7.503 5.231 1.00 55.22 160 THR A C 1
ATOM 1223 O O . THR A 1 160 ? 3.128 8.424 4.452 1.00 55.22 160 THR A O 1
ATOM 1226 N N . THR A 1 161 ? 3.800 6.615 5.607 1.00 50.25 161 THR A N 1
ATOM 1227 C CA . THR A 1 161 ? 5.220 6.765 5.294 1.00 50.25 161 THR A CA 1
ATOM 1228 C C . THR A 1 161 ? 5.879 5.415 5.006 1.00 50.25 161 THR A C 1
ATOM 1230 O O . THR A 1 161 ? 5.944 4.560 5.887 1.00 50.25 161 THR A O 1
ATOM 1233 N N . VAL A 1 162 ? 6.426 5.241 3.801 1.00 47.56 162 VAL A N 1
ATOM 1234 C CA . VAL A 1 162 ? 7.254 4.080 3.432 1.00 47.56 162 VAL A CA 1
ATOM 1235 C C . VAL A 1 162 ? 8.653 4.277 4.017 1.00 47.56 162 VAL A C 1
ATOM 1237 O O . VAL A 1 162 ? 9.262 5.331 3.822 1.00 47.56 162 VAL A O 1
ATOM 1240 N N . ILE A 1 163 ? 9.188 3.285 4.734 1.00 44.44 163 ILE A N 1
ATOM 1241 C CA . ILE A 1 163 ? 10.541 3.348 5.315 1.00 44.44 163 ILE A CA 1
ATOM 1242 C C . ILE A 1 163 ? 11.509 2.524 4.458 1.00 44.44 163 ILE A C 1
ATOM 1244 O O . ILE A 1 163 ? 11.401 1.301 4.373 1.00 44.44 163 ILE A O 1
ATOM 1248 N N . TYR A 1 164 ? 12.481 3.179 3.831 1.00 37.28 164 TYR A N 1
ATOM 1249 C CA . TYR A 1 164 ? 13.529 2.538 3.037 1.00 37.28 164 TYR A CA 1
ATOM 1250 C C . TYR A 1 164 ? 14.548 1.773 3.897 1.00 37.28 164 TYR A C 1
ATOM 1252 O O . TYR A 1 164 ? 14.699 2.010 5.095 1.00 37.28 164 TYR A O 1
ATOM 1260 N N . ARG A 1 165 ? 15.336 0.893 3.258 1.00 31.08 165 ARG A N 1
ATOM 1261 C CA . ARG A 1 165 ? 16.412 0.108 3.902 1.00 31.08 165 ARG A CA 1
ATOM 1262 C C . ARG A 1 165 ? 17.482 0.972 4.590 1.00 31.08 165 ARG A C 1
ATOM 1264 O O . ARG A 1 165 ? 18.140 0.499 5.506 1.00 31.08 165 ARG A O 1
ATOM 1271 N N . ASN A 1 166 ? 17.650 2.221 4.157 1.00 35.03 166 ASN A N 1
ATOM 1272 C CA . ASN A 1 166 ? 18.554 3.210 4.753 1.00 35.03 166 ASN A CA 1
ATOM 1273 C C . ASN A 1 166 ? 17.891 4.061 5.859 1.00 35.03 166 ASN A C 1
ATOM 1275 O O . ASN A 1 166 ? 18.494 5.022 6.324 1.00 35.03 166 ASN A O 1
ATOM 1279 N N . GLY A 1 167 ? 16.652 3.749 6.253 1.00 29.22 167 GLY A N 1
ATOM 1280 C CA . GLY A 1 167 ? 15.884 4.507 7.243 1.00 29.22 167 GLY A CA 1
ATOM 1281 C C . GLY A 1 167 ? 15.175 5.749 6.693 1.00 29.22 167 GLY A C 1
ATOM 1282 O O . GLY A 1 167 ? 14.502 6.439 7.460 1.00 29.22 167 GLY A O 1
ATOM 1283 N N . ALA A 1 168 ? 15.282 6.040 5.390 1.00 34.22 168 ALA A N 1
ATOM 1284 C CA . ALA A 1 168 ? 14.603 7.185 4.793 1.00 34.22 168 ALA A CA 1
ATOM 1285 C C . ALA A 1 168 ? 13.082 6.981 4.788 1.00 34.22 168 ALA A C 1
ATOM 1287 O O . ALA A 1 168 ? 12.578 5.928 4.406 1.00 34.22 168 ALA A O 1
ATOM 1288 N N . ARG A 1 169 ? 12.364 8.015 5.219 1.00 43.72 169 ARG A N 1
ATOM 1289 C CA . ARG A 1 169 ? 10.907 8.069 5.316 1.00 43.72 169 ARG A CA 1
ATOM 1290 C C . ARG A 1 169 ? 10.353 8.771 4.081 1.00 43.72 169 ARG A C 1
ATOM 1292 O O . ARG A 1 169 ? 10.666 9.939 3.868 1.00 43.72 169 ARG A O 1
ATOM 1299 N N . MET A 1 170 ? 9.561 8.073 3.275 1.00 43.00 170 MET A N 1
ATOM 1300 C CA . MET A 1 170 ? 8.973 8.620 2.057 1.00 43.00 170 MET A CA 1
ATOM 1301 C C . MET A 1 170 ? 7.455 8.738 2.189 1.00 43.00 170 MET A C 1
ATOM 1303 O O . MET A 1 170 ? 6.798 7.731 2.462 1.00 43.00 170 MET A O 1
ATOM 1307 N N . PRO A 1 171 ? 6.883 9.935 1.974 1.00 53.78 171 PRO A N 1
ATOM 1308 C CA . PRO A 1 171 ? 5.442 10.093 1.848 1.00 53.78 171 PRO A CA 1
ATOM 1309 C C . PRO A 1 171 ? 4.912 9.204 0.723 1.00 53.78 171 PRO A C 1
ATOM 1311 O O . PRO A 1 171 ? 5.526 9.102 -0.338 1.00 53.78 171 PRO A O 1
ATOM 1314 N N . VAL A 1 172 ? 3.750 8.597 0.934 1.00 51.16 172 VAL A N 1
ATOM 1315 C CA . VAL A 1 172 ? 3.080 7.689 -0.019 1.00 51.16 172 VAL A CA 1
ATOM 1316 C C . VAL A 1 172 ? 2.974 8.282 -1.424 1.00 51.16 172 VAL A C 1
ATOM 1318 O O . VAL A 1 172 ? 3.158 7.581 -2.414 1.00 51.16 172 VAL A O 1
ATOM 1321 N N . GLN A 1 173 ? 2.728 9.587 -1.512 1.00 45.56 173 GLN A N 1
ATOM 1322 C CA . GLN A 1 173 ? 2.628 10.317 -2.772 1.00 45.56 173 GLN A CA 1
ATOM 1323 C C . GLN A 1 173 ? 3.966 10.329 -3.530 1.00 45.56 173 GLN A C 1
ATOM 1325 O O . GLN A 1 173 ? 4.017 9.981 -4.706 1.00 45.56 173 GLN A O 1
ATOM 1330 N N . ALA A 1 174 ? 5.071 10.581 -2.823 1.00 48.12 174 ALA A N 1
ATOM 1331 C CA . ALA A 1 174 ? 6.419 10.512 -3.380 1.00 48.12 174 ALA A CA 1
ATOM 1332 C C . ALA A 1 174 ? 6.840 9.063 -3.714 1.00 48.12 174 ALA A C 1
ATOM 1334 O O . ALA A 1 174 ? 7.619 8.841 -4.640 1.00 48.12 174 ALA A O 1
ATOM 1335 N N . TRP A 1 175 ? 6.296 8.060 -3.015 1.00 53.06 175 TRP A N 1
ATOM 1336 C CA . TRP A 1 175 ? 6.475 6.642 -3.353 1.00 53.06 175 TRP A CA 1
ATOM 1337 C C . TRP A 1 175 ? 5.711 6.239 -4.618 1.00 53.06 175 TRP A C 1
ATOM 1339 O O . TRP A 1 175 ? 6.276 5.539 -5.458 1.00 53.06 175 TRP A O 1
ATOM 1349 N N . ALA A 1 176 ? 4.465 6.689 -4.784 1.00 50.47 176 ALA A N 1
ATOM 1350 C CA . ALA A 1 176 ? 3.669 6.440 -5.986 1.00 50.47 176 ALA A CA 1
ATOM 1351 C C . ALA A 1 176 ? 4.314 7.107 -7.212 1.00 50.47 176 ALA A C 1
ATOM 1353 O O . ALA A 1 176 ? 4.432 6.490 -8.274 1.00 50.47 176 ALA A O 1
ATOM 1354 N N . GLU A 1 177 ? 4.839 8.322 -7.043 1.00 49.72 177 GLU A N 1
ATOM 1355 C CA . GLU A 1 177 ? 5.648 9.010 -8.052 1.00 49.72 177 GLU A CA 1
ATOM 1356 C C . GLU A 1 177 ? 6.960 8.267 -8.346 1.00 49.72 177 GLU A C 1
ATOM 1358 O O . GLU A 1 177 ? 7.305 8.085 -9.510 1.00 49.72 177 GLU A O 1
ATOM 1363 N N . ALA A 1 178 ? 7.664 7.749 -7.334 1.00 49.56 178 ALA A N 1
ATOM 1364 C CA . ALA A 1 178 ? 8.899 6.984 -7.531 1.00 49.56 178 ALA A CA 1
ATOM 1365 C C . ALA A 1 178 ? 8.668 5.592 -8.152 1.00 49.56 178 ALA A C 1
ATOM 1367 O O . ALA A 1 178 ? 9.479 5.124 -8.945 1.00 49.56 178 ALA A O 1
ATOM 1368 N N . ALA A 1 179 ? 7.570 4.909 -7.825 1.00 48.41 179 ALA A N 1
ATOM 1369 C CA . ALA A 1 179 ? 7.164 3.669 -8.493 1.00 48.41 179 ALA A CA 1
ATOM 1370 C C . ALA A 1 179 ? 6.841 3.927 -9.976 1.00 48.41 179 ALA A C 1
ATOM 1372 O O . ALA A 1 179 ? 7.157 3.114 -10.843 1.00 48.41 179 ALA A O 1
ATOM 1373 N N . SER A 1 180 ? 6.300 5.109 -10.268 1.00 48.72 180 SER A N 1
ATOM 1374 C CA . SER A 1 180 ? 6.044 5.582 -11.630 1.00 48.72 180 SER A CA 1
ATOM 1375 C C . SER A 1 180 ? 7.306 6.053 -12.345 1.00 48.72 180 SER A C 1
ATOM 1377 O O . SER A 1 180 ? 7.394 5.919 -13.561 1.00 48.72 180 SER A O 1
ATOM 1379 N N . SER A 1 181 ? 8.300 6.569 -11.618 1.00 46.81 181 SER A N 1
ATOM 1380 C CA . SER A 1 181 ? 9.584 6.969 -12.193 1.00 46.81 181 SER A CA 1
ATOM 1381 C C . SER A 1 181 ? 10.480 5.771 -12.495 1.00 46.81 181 SER A C 1
ATOM 1383 O O . SER A 1 181 ? 11.227 5.827 -13.458 1.00 46.81 181 SER A O 1
ATOM 1385 N N . VAL A 1 182 ? 10.365 4.651 -11.771 1.00 47.12 182 VAL A N 1
ATOM 1386 C CA . VAL A 1 182 ? 10.980 3.373 -12.185 1.00 47.12 182 VAL A CA 1
ATOM 1387 C C . VAL A 1 182 ? 10.360 2.882 -13.498 1.00 47.12 182 VAL A C 1
ATOM 1389 O O . VAL A 1 182 ? 11.084 2.457 -14.393 1.00 47.12 182 VAL A O 1
ATOM 1392 N N . ALA A 1 183 ? 9.042 3.034 -13.664 1.00 42.22 183 ALA A N 1
ATOM 1393 C CA . ALA A 1 183 ? 8.370 2.793 -14.941 1.00 42.22 183 ALA A CA 1
ATOM 1394 C C . ALA A 1 183 ? 8.773 3.793 -16.050 1.00 42.22 183 ALA A C 1
ATOM 1396 O O . ALA A 1 183 ? 8.682 3.454 -17.226 1.00 42.22 183 ALA A O 1
ATOM 1397 N N . TYR A 1 184 ? 9.223 5.001 -15.689 1.00 35.00 184 TYR A N 1
ATOM 1398 C CA . TYR A 1 184 ? 9.675 6.045 -16.618 1.00 35.00 184 TYR A CA 1
ATOM 1399 C C . TYR A 1 184 ? 11.160 5.901 -17.002 1.00 35.00 184 TYR A C 1
ATOM 1401 O O . TYR A 1 184 ? 11.488 6.005 -18.172 1.00 35.00 184 TYR A O 1
ATOM 1409 N N . ASN A 1 185 ? 12.046 5.573 -16.055 1.00 35.47 185 ASN A N 1
ATOM 1410 C CA . ASN A 1 185 ? 13.488 5.341 -16.260 1.00 35.47 185 ASN A CA 1
ATOM 1411 C C . ASN A 1 185 ? 13.793 4.028 -17.009 1.00 35.47 185 ASN A C 1
ATOM 1413 O O . ASN A 1 185 ? 14.937 3.760 -17.362 1.00 35.47 185 ASN A O 1
ATOM 1417 N N . ALA A 1 186 ? 12.772 3.198 -17.226 1.00 37.44 186 ALA A N 1
ATOM 1418 C CA . ALA A 1 186 ? 12.794 2.056 -18.133 1.00 37.44 186 ALA A CA 1
ATOM 1419 C C . ALA A 1 186 ? 12.731 2.470 -19.621 1.00 37.44 186 ALA A C 1
ATOM 1421 O O . ALA A 1 186 ? 13.023 1.648 -20.491 1.00 37.44 186 ALA A O 1
ATOM 1422 N N . ALA A 1 187 ? 12.360 3.721 -19.914 1.00 31.05 187 ALA A N 1
ATOM 1423 C CA . ALA A 1 187 ? 12.518 4.339 -21.222 1.00 31.05 187 ALA A CA 1
ATOM 1424 C C . ALA A 1 187 ? 13.768 5.246 -21.175 1.00 31.05 187 ALA A C 1
ATOM 1426 O O . ALA A 1 187 ? 13.802 6.158 -20.346 1.00 31.05 187 ALA A O 1
ATOM 1427 N N . PRO A 1 188 ? 14.812 4.970 -21.980 1.00 38.22 188 PRO A N 1
ATOM 1428 C CA . PRO A 1 188 ? 15.979 5.846 -22.084 1.00 38.22 188 PRO A CA 1
ATOM 1429 C C . PRO A 1 188 ? 15.624 7.232 -22.638 1.00 38.22 188 PRO A C 1
ATOM 1431 O O . PRO A 1 188 ? 14.663 7.329 -23.439 1.00 38.22 188 PRO A O 1
#

Sequence (188 aa):
MAARVAAVLQDAWQRLADQQAAVIAAIGDNARSREVAARLAQFQAAITDFQQCVDSEARAFVSVQLPHLYEEGARAAARAVGGHFSWTLIHREALQSLASDSYADFLRRSQQEQRMAGAFYRAVRDAARREVPLLAAGQTTALPAAKALADRLAAEHQLTTVIYRNGARMPVQAWAEAASSVAYNAAP